Protein AF-A0A7X7BK96-F1 (afdb_monomer_lite)

Sequence (280 aa):
MTLNQVDAINVIEDLIDRSKGIIGKFKECSSQYSLVRNRIKALELAKYLLNDCTNDISEADYRLMEKVLISTKSKCEKVVLKLKPNSHQYFHTSKIIEVMKMVLGKLDEVKSPIMLKKPSLDYAIQIMEYREAFLERKEILHGCSNLDKYTSVETWLNHLEVMENSETTPAGYVSASTYLAIRKSDQKLAGMISFRHSIAHPLLSLYGGHIGYSIHPNERRKGYAKAMLKEMLKICKEKGLDKVLITCNKENIASKKTILANSGIFEKEIDVDGFIYERY

Foldseek 3Di:
DQQDLVNLLVLLVVVLVVLVVCLVVDDCPDPSNVLSVLLNLLSVVLNCLSVVNPPDQDPVSLVSNLVNLVVLLVVLVVVLVVDDPPDPSNVSSVSSNSSSVVSVVSSLVVPQQWDKDADDPVCFVLLVVLLVLCVVVVHDFKQQQPSVVDPGSVVSVVVLVQQQDPVSPDPLHFRKGKIFTAGPVPRHTFKIKIAGLDQPHPCQVPAVKGMIMDTRPVNPPVCSLLSVVLNVVVVNVVSVDPDTKDKDFPVPVVVVVSCVSNVHDWDDWDDDPNTIMTID

Radius of gyration: 22.79 Å; chains: 1; bounding box: 53×43×68 Å

pLDDT: mean 94.53, std 6.09, range [44.12, 98.81]

Secondary structure (DSSP, 8-state):
-PPPHHHHHHHHHHHHHHHHHHHTTS-TTSHHHHHHHHHHHHHHHHHHHHTT--TT--HHHHHHHHHHHHHHHHHHHHHHTTSPTT-HHHHHHHHHHHHHHHHHHHHHHHH-SEEEE---GGGHHHHHHHHHHHHHTT---TTSTTGGG-S-HHHHHHHHHHHHSTTTSPTT---EEEEEEEETTT--EEEEEEEES---SHHIIIII-SEEEEE-GGGTTSSHHHHHHHHHHHHHHHTT-S----EEETT-HHHHHHHHTTT----EEEEETTEEEEE-

Structure (mmCIF, N/CA/C/O backbone):
data_AF-A0A7X7BK96-F1
#
_entry.id   AF-A0A7X7BK96-F1
#
loop_
_atom_site.group_PDB
_atom_site.id
_atom_site.type_symbol
_atom_site.label_atom_id
_atom_site.label_alt_id
_atom_site.label_comp_id
_atom_site.label_asym_id
_atom_site.label_entity_id
_atom_site.label_seq_id
_atom_site.pdbx_PDB_ins_code
_atom_site.Cartn_x
_atom_site.Cartn_y
_atom_site.Cartn_z
_atom_site.occupancy
_atom_site.B_iso_or_equiv
_atom_site.auth_seq_id
_atom_site.auth_comp_id
_atom_site.auth_asym_id
_atom_site.auth_atom_id
_atom_site.pdbx_PDB_model_num
ATOM 1 N N . MET A 1 1 ? -5.032 23.162 8.673 1.00 44.12 1 MET A N 1
ATOM 2 C CA . MET A 1 1 ? -3.935 22.950 9.635 1.00 44.12 1 MET A CA 1
ATOM 3 C C . MET A 1 1 ? -3.916 21.465 9.914 1.00 44.12 1 MET A C 1
ATOM 5 O O . MET A 1 1 ? -4.918 20.963 10.401 1.00 44.12 1 MET A O 1
ATOM 9 N N . THR A 1 2 ? -2.885 20.757 9.473 1.00 58.03 2 THR A N 1
ATOM 10 C CA . THR A 1 2 ? -2.726 19.325 9.746 1.00 58.03 2 THR A CA 1
ATOM 11 C C . THR A 1 2 ? -2.577 19.145 11.251 1.00 58.03 2 THR A C 1
ATOM 13 O O . THR A 1 2 ? -1.749 19.817 11.867 1.00 58.03 2 THR A O 1
ATOM 16 N N . LEU A 1 3 ? -3.406 18.295 11.852 1.00 79.12 3 LEU A N 1
ATOM 17 C CA . LEU A 1 3 ? -3.314 17.987 13.272 1.00 79.12 3 LEU A CA 1
ATOM 18 C C . LEU A 1 3 ? -1.932 17.391 13.591 1.00 79.12 3 LEU A C 1
ATOM 20 O O . LEU A 1 3 ? -1.527 16.417 12.958 1.00 79.12 3 LEU A O 1
ATOM 24 N N . ASN A 1 4 ? -1.198 17.967 14.546 1.00 87.50 4 ASN A N 1
ATOM 25 C CA . ASN A 1 4 ? 0.090 17.415 14.975 1.00 87.50 4 ASN A CA 1
ATOM 26 C C . ASN A 1 4 ? -0.103 16.283 16.010 1.00 87.50 4 ASN A C 1
ATOM 28 O O . ASN A 1 4 ? -1.192 16.080 16.552 1.00 87.50 4 ASN A O 1
ATOM 32 N N . GLN A 1 5 ? 0.969 15.538 16.283 1.00 89.06 5 GLN A N 1
ATOM 33 C CA . GLN A 1 5 ? 0.969 14.390 17.196 1.00 89.06 5 GLN A CA 1
ATOM 34 C C . GLN A 1 5 ? 0.528 14.758 18.623 1.00 89.06 5 GLN A C 1
ATOM 36 O O . GLN A 1 5 ? -0.273 14.038 19.216 1.00 89.06 5 GLN A O 1
ATOM 41 N N . VAL A 1 6 ? 0.997 15.891 19.155 1.00 91.62 6 VAL A N 1
ATOM 42 C CA . VAL A 1 6 ? 0.666 16.364 20.513 1.00 91.62 6 VAL A CA 1
ATOM 43 C C . VAL A 1 6 ? -0.827 16.670 20.626 1.00 91.62 6 VAL A C 1
ATOM 45 O O . VAL A 1 6 ? -1.500 16.215 21.549 1.00 91.62 6 VAL A O 1
ATOM 48 N N . ASP A 1 7 ? -1.379 17.376 19.641 1.00 92.75 7 ASP A N 1
ATOM 49 C CA . ASP A 1 7 ? -2.806 17.662 19.566 1.00 92.75 7 ASP A CA 1
ATOM 50 C C . ASP A 1 7 ? -3.656 16.393 19.462 1.00 92.75 7 ASP A C 1
ATOM 52 O O . ASP A 1 7 ? -4.745 16.328 20.040 1.00 92.75 7 ASP A O 1
ATOM 56 N N . ALA A 1 8 ? -3.181 15.390 18.719 1.00 94.62 8 ALA A N 1
ATOM 57 C CA . ALA A 1 8 ? -3.863 14.109 18.601 1.00 94.62 8 ALA A CA 1
ATOM 58 C C . ALA A 1 8 ? -3.882 13.354 19.937 1.00 94.62 8 ALA A C 1
ATOM 60 O O . ALA A 1 8 ? -4.932 12.837 20.324 1.00 94.62 8 ALA A O 1
ATOM 61 N N . ILE A 1 9 ? -2.760 13.345 20.664 1.00 94.94 9 ILE A N 1
ATOM 62 C CA . ILE A 1 9 ? -2.650 12.743 21.999 1.00 94.94 9 ILE A CA 1
ATOM 63 C C . ILE A 1 9 ? -3.627 13.408 22.972 1.00 94.94 9 ILE A C 1
ATOM 65 O O . ILE A 1 9 ? -4.434 12.703 23.575 1.00 94.94 9 ILE A O 1
ATOM 69 N N . ASN A 1 10 ? -3.653 14.742 23.037 1.00 95.56 10 ASN A N 1
ATOM 70 C CA . ASN A 1 10 ? -4.554 15.485 23.928 1.00 95.56 10 ASN A CA 1
ATOM 71 C C . ASN A 1 10 ? -6.037 15.143 23.686 1.00 95.56 10 ASN A C 1
ATOM 73 O O . ASN A 1 10 ? -6.828 15.020 24.620 1.00 95.56 10 ASN A O 1
ATOM 77 N N . VAL A 1 11 ? -6.437 14.955 22.423 1.00 96.38 11 VAL A N 1
ATOM 78 C CA . VAL A 1 11 ? -7.809 14.540 22.082 1.00 96.38 11 VAL A CA 1
ATOM 79 C C . VAL A 1 11 ? -8.102 13.115 22.552 1.00 96.38 11 VAL A C 1
ATOM 81 O O . VAL A 1 11 ? -9.215 12.836 23.001 1.00 96.38 11 VAL A O 1
ATOM 84 N N . ILE A 1 12 ? -7.138 12.198 22.436 1.00 96.81 12 ILE A N 1
ATOM 85 C CA . ILE A 1 12 ? -7.292 10.831 22.944 1.00 96.81 12 ILE A CA 1
ATOM 86 C C . ILE A 1 12 ? -7.397 10.828 24.469 1.00 96.81 12 ILE A C 1
ATOM 88 O O . ILE A 1 12 ? -8.262 10.130 24.998 1.00 96.81 12 ILE A O 1
ATOM 92 N N . GLU A 1 13 ? -6.585 11.620 25.165 1.00 96.88 13 GLU A N 1
ATOM 93 C CA . GLU A 1 13 ? -6.620 11.743 26.627 1.00 96.88 13 GLU A CA 1
ATOM 94 C C . GLU A 1 13 ? -7.969 12.265 27.123 1.00 96.88 13 GLU A C 1
ATOM 96 O O . GLU A 1 13 ? -8.609 11.610 27.943 1.00 96.88 13 GLU A O 1
ATOM 101 N N . ASP A 1 14 ? -8.500 13.329 26.517 1.00 96.69 14 ASP A N 1
ATOM 102 C CA . ASP A 1 14 ? -9.847 13.817 26.834 1.00 96.69 14 ASP A CA 1
ATOM 103 C C . ASP A 1 14 ? -10.934 12.743 26.596 1.00 96.69 14 ASP A C 1
ATOM 105 O O . ASP A 1 14 ? -11.901 12.613 27.354 1.00 96.69 14 ASP A O 1
ATOM 109 N N . LEU A 1 15 ? -10.800 11.913 25.555 1.00 96.56 15 LEU A N 1
ATOM 110 C CA . LEU A 1 15 ? -11.726 10.797 25.319 1.00 96.56 15 LEU A CA 1
ATOM 111 C C . LEU A 1 15 ? -11.590 9.682 26.366 1.00 96.56 15 LEU A C 1
ATOM 113 O O . LEU A 1 15 ? -12.598 9.048 26.712 1.00 96.56 15 LEU A O 1
ATOM 117 N N . ILE A 1 16 ? -10.373 9.420 26.844 1.00 97.44 16 ILE A N 1
ATOM 118 C CA . ILE A 1 16 ? -10.090 8.465 27.918 1.00 97.44 16 ILE A CA 1
ATOM 119 C C . ILE A 1 16 ? -10.718 8.961 29.218 1.00 97.44 16 ILE A C 1
ATOM 121 O O . ILE A 1 16 ? -11.475 8.210 29.834 1.00 97.44 16 ILE A O 1
ATOM 125 N N . ASP A 1 17 ? -10.481 10.214 29.594 1.00 97.44 17 ASP A N 1
ATOM 126 C CA . ASP A 1 17 ? -10.963 10.796 30.848 1.00 97.44 17 ASP A CA 1
ATOM 127 C C . ASP A 1 17 ? -12.487 10.844 30.894 1.00 97.44 17 ASP A C 1
ATOM 129 O O . ASP A 1 17 ? -13.102 10.386 31.861 1.00 97.44 17 ASP A O 1
ATOM 133 N N . ARG A 1 18 ? -13.129 11.254 29.793 1.00 95.44 18 ARG A N 1
ATOM 134 C CA . ARG A 1 18 ? -14.592 11.173 29.663 1.00 95.44 18 ARG A CA 1
ATOM 135 C C . ARG A 1 18 ? -15.112 9.743 29.800 1.00 95.44 18 ARG A C 1
ATOM 137 O O . ARG A 1 18 ? -16.179 9.534 30.375 1.00 95.44 18 ARG A O 1
ATOM 144 N N . SER A 1 19 ? -14.378 8.753 29.291 1.00 96.19 19 SER A N 1
ATOM 145 C CA . SER A 1 19 ? -14.758 7.340 29.411 1.00 96.19 19 SER A CA 1
ATOM 146 C C . SER A 1 19 ? -14.570 6.818 30.844 1.00 96.19 19 SER A C 1
ATOM 148 O O . SER A 1 19 ? -15.444 6.115 31.354 1.00 96.19 19 SER A O 1
ATOM 150 N N . LYS A 1 20 ? -13.484 7.205 31.528 1.00 96.31 20 LYS A N 1
ATOM 151 C CA . LYS A 1 20 ? -13.228 6.892 32.946 1.00 96.31 20 LYS A CA 1
ATOM 152 C C . LYS A 1 20 ? -14.276 7.539 33.861 1.00 96.31 20 LYS A C 1
ATOM 154 O O . LYS A 1 20 ? -14.781 6.878 34.761 1.00 96.31 20 LYS A O 1
ATOM 159 N N . GLY A 1 21 ? -14.704 8.770 33.576 1.00 95.50 21 GLY A N 1
ATOM 160 C CA . GLY A 1 21 ? -15.736 9.470 34.354 1.00 95.50 21 GLY A CA 1
ATOM 161 C C . GLY A 1 21 ? -17.138 8.846 34.288 1.00 95.50 21 GLY A C 1
ATOM 162 O O . GLY A 1 21 ? -17.974 9.114 35.151 1.00 95.50 21 GLY A O 1
ATOM 163 N N . ILE A 1 22 ? -17.425 8.004 33.286 1.00 94.94 22 ILE A N 1
ATOM 164 C CA . ILE A 1 22 ? -18.731 7.333 33.152 1.00 94.94 22 ILE A CA 1
ATOM 165 C C . ILE A 1 22 ? -18.708 5.850 33.523 1.00 94.94 22 ILE A C 1
ATOM 167 O O . ILE A 1 22 ? -19.775 5.304 33.791 1.00 94.94 22 ILE A O 1
ATOM 171 N N . ILE A 1 23 ? -17.543 5.186 33.542 1.00 93.88 23 ILE A N 1
ATOM 172 C CA . ILE A 1 23 ? -17.480 3.726 33.729 1.00 93.88 23 ILE A CA 1
ATOM 173 C C . ILE A 1 23 ? -18.073 3.287 35.074 1.00 93.88 23 ILE A C 1
ATOM 175 O O . ILE A 1 23 ? -18.805 2.302 35.119 1.00 93.88 23 ILE A O 1
ATOM 179 N N . GLY A 1 24 ? -17.850 4.072 36.135 1.00 91.06 24 GLY A N 1
ATOM 180 C CA . GLY A 1 24 ? -18.375 3.808 37.480 1.00 91.06 24 GLY A CA 1
ATOM 181 C C . GLY A 1 24 ? -19.900 3.901 37.599 1.00 91.06 24 GLY A C 1
ATOM 182 O O . GLY A 1 24 ? -20.458 3.477 38.604 1.00 91.06 24 GLY A O 1
ATOM 183 N N . LYS A 1 25 ? -20.598 4.412 36.574 1.00 94.69 25 LYS A N 1
ATOM 184 C CA . LYS A 1 25 ? -22.071 4.434 36.523 1.00 94.69 25 LYS A CA 1
ATOM 185 C C . LYS A 1 25 ? -22.670 3.084 36.114 1.00 94.69 25 LYS A C 1
ATOM 187 O O . LYS A 1 25 ? -23.886 2.918 36.176 1.00 94.69 25 LYS A O 1
ATOM 192 N N . PHE A 1 26 ? -21.848 2.136 35.663 1.00 95.50 26 PHE A N 1
ATOM 193 C CA . PHE A 1 26 ? -22.288 0.829 35.185 1.00 95.50 26 PHE A CA 1
ATOM 194 C C . PHE A 1 26 ? -21.821 -0.287 36.121 1.00 95.50 26 PHE A C 1
ATOM 196 O O . PHE A 1 26 ? -20.697 -0.273 36.612 1.00 95.50 26 PHE A O 1
ATOM 203 N N . LYS A 1 27 ? -22.668 -1.303 36.320 1.00 94.00 27 LYS A N 1
ATOM 204 C CA . LYS A 1 27 ? -22.309 -2.516 37.071 1.00 94.00 27 LYS A CA 1
ATOM 205 C C . LYS A 1 27 ? -21.214 -3.289 36.327 1.00 94.00 27 LYS A C 1
ATOM 207 O O . LYS A 1 27 ? -21.346 -3.476 35.119 1.00 94.00 27 LYS A O 1
ATOM 212 N N . GLU A 1 28 ? -20.197 -3.797 37.022 1.00 91.12 28 GLU A N 1
ATOM 213 C CA . GLU A 1 28 ? -19.016 -4.429 36.397 1.00 91.12 28 GLU A CA 1
ATOM 214 C C . GLU A 1 28 ? -19.345 -5.579 35.432 1.00 91.12 28 GLU A C 1
ATOM 216 O O . GLU A 1 28 ? -18.758 -5.686 34.358 1.00 91.12 28 GLU A O 1
ATOM 221 N N . CYS A 1 29 ? -20.349 -6.397 35.753 1.00 90.88 29 CYS A N 1
ATOM 222 C CA . CYS A 1 29 ? -20.773 -7.509 34.896 1.00 90.88 29 CYS A CA 1
ATOM 223 C C . CYS A 1 29 ? -21.685 -7.087 33.727 1.00 90.88 29 CYS A C 1
ATOM 225 O O . CYS A 1 29 ? -22.188 -7.941 33.000 1.00 90.88 29 CYS A O 1
ATOM 227 N N . SER A 1 30 ? -21.971 -5.792 33.564 1.00 95.69 30 SER A N 1
ATOM 228 C CA . SER A 1 30 ? -22.850 -5.306 32.499 1.00 95.69 30 SER A CA 1
ATOM 229 C C . SER A 1 30 ? -22.128 -5.203 31.154 1.00 95.69 30 SER A C 1
ATOM 231 O O . SER A 1 30 ? -20.911 -4.993 31.062 1.00 95.69 30 SER A O 1
ATOM 233 N N . SER A 1 31 ? -22.906 -5.289 30.075 1.00 94.81 31 SER A N 1
ATOM 234 C CA . SER A 1 31 ? -22.397 -5.061 28.724 1.00 94.81 31 SER A CA 1
ATOM 235 C C . SER A 1 31 ? -21.905 -3.620 28.548 1.00 94.81 31 SER A C 1
ATOM 237 O O . SER A 1 31 ? -20.886 -3.401 27.894 1.00 94.81 31 SER A O 1
ATOM 239 N N . GLN A 1 32 ? -22.564 -2.641 29.179 1.00 95.00 32 GLN A N 1
ATOM 240 C CA . GLN A 1 32 ? -22.152 -1.236 29.146 1.00 95.00 32 GLN A CA 1
ATOM 241 C C . GLN A 1 32 ? -20.781 -1.027 29.792 1.00 95.00 32 GLN A C 1
ATOM 243 O O . GLN A 1 32 ? -19.926 -0.377 29.190 1.00 95.00 32 GLN A O 1
ATOM 248 N N . TYR A 1 33 ? -20.540 -1.619 30.966 1.00 96.12 33 TYR A N 1
ATOM 249 C CA . TYR A 1 33 ? -19.234 -1.555 31.625 1.00 96.12 33 TYR A CA 1
ATOM 250 C C . TYR A 1 33 ? -18.138 -2.134 30.724 1.00 96.12 33 TYR A C 1
ATOM 252 O O . TYR A 1 33 ? -17.128 -1.480 30.460 1.00 96.12 33 TYR A O 1
ATOM 260 N N . SER A 1 34 ? -18.382 -3.323 30.164 1.00 95.00 34 SER A N 1
ATOM 261 C CA . SER A 1 34 ? -17.444 -3.997 29.259 1.00 95.00 34 SER A CA 1
ATOM 262 C C . SER A 1 34 ? -17.134 -3.168 28.003 1.00 95.00 34 SER A C 1
ATOM 264 O O . SER A 1 34 ? -15.981 -3.086 27.581 1.00 95.00 34 SER A O 1
ATOM 266 N N . LEU A 1 35 ? -18.137 -2.505 27.414 1.00 94.06 35 LEU A N 1
ATOM 267 C CA . LEU A 1 35 ? -17.959 -1.615 26.260 1.00 94.06 35 LEU A CA 1
ATOM 268 C C . LEU A 1 35 ? -17.096 -0.391 26.592 1.00 94.06 35 LEU A C 1
ATOM 270 O O . LEU A 1 35 ? -16.212 -0.042 25.807 1.00 94.06 35 LEU A O 1
ATOM 274 N N . VAL A 1 36 ? -17.331 0.252 27.739 1.00 95.69 36 VAL A N 1
ATOM 275 C CA . VAL A 1 36 ? -16.546 1.420 28.171 1.00 95.69 36 VAL A CA 1
ATOM 276 C C . VAL A 1 36 ? -15.118 1.010 28.531 1.00 95.69 36 VAL A C 1
ATOM 278 O O . VAL A 1 36 ? -14.178 1.658 28.075 1.00 95.69 36 VAL A O 1
ATOM 281 N N . ARG A 1 37 ? -14.929 -0.109 29.243 1.00 96.69 37 ARG A N 1
ATOM 282 C CA . ARG A 1 37 ? -13.603 -0.678 29.543 1.00 96.69 37 ARG A CA 1
ATOM 283 C C . ARG A 1 37 ? -12.798 -0.944 28.270 1.00 96.69 37 ARG A C 1
ATOM 285 O O . ARG A 1 37 ? -11.646 -0.532 28.166 1.00 96.69 37 ARG A O 1
ATOM 292 N N . ASN A 1 38 ? -13.417 -1.593 27.285 1.00 96.62 38 ASN A N 1
ATOM 293 C CA . ASN A 1 38 ? -12.798 -1.879 25.992 1.00 96.62 38 ASN A CA 1
ATOM 294 C C . ASN A 1 38 ? -12.438 -0.604 25.223 1.00 96.62 38 ASN A C 1
ATOM 296 O O . ASN A 1 38 ? -11.380 -0.543 24.599 1.00 96.62 38 ASN A O 1
ATOM 300 N N . ARG A 1 39 ? -13.290 0.426 25.294 1.00 96.75 39 ARG A N 1
ATOM 301 C CA . ARG A 1 39 ? -12.999 1.736 24.706 1.00 96.75 39 ARG A CA 1
ATOM 302 C C . ARG A 1 39 ? -11.788 2.394 25.363 1.00 96.75 39 ARG A C 1
ATOM 304 O O . ARG A 1 39 ? -10.922 2.865 24.638 1.00 96.75 39 ARG A O 1
ATOM 311 N N . ILE A 1 40 ? -11.713 2.400 26.695 1.00 97.38 40 ILE A N 1
ATOM 312 C CA . ILE A 1 40 ? -10.564 2.948 27.433 1.00 97.38 40 ILE A CA 1
ATOM 313 C C . ILE A 1 40 ? -9.285 2.219 27.017 1.00 97.38 40 ILE A C 1
ATOM 315 O O . ILE A 1 40 ? -8.336 2.870 26.595 1.00 97.38 40 ILE A O 1
ATOM 319 N N . LYS A 1 41 ? -9.283 0.877 27.040 1.00 96.81 41 LYS A N 1
ATOM 320 C CA . LYS A 1 41 ? -8.116 0.075 26.637 1.00 96.81 41 LYS A CA 1
ATOM 321 C C . LYS A 1 41 ? -7.653 0.409 25.214 1.00 96.81 41 LYS A C 1
ATOM 323 O O . LYS A 1 41 ? -6.471 0.645 24.995 1.00 96.81 41 LYS A O 1
ATOM 328 N N . ALA A 1 42 ? -8.580 0.460 24.257 1.00 96.38 42 ALA A N 1
ATOM 329 C CA . ALA A 1 42 ? -8.269 0.790 22.868 1.00 96.38 42 ALA A CA 1
ATOM 330 C C . ALA A 1 42 ? -7.697 2.206 22.693 1.00 96.38 42 ALA A C 1
ATOM 332 O O . ALA A 1 42 ? -6.813 2.402 21.866 1.00 96.38 42 ALA A O 1
ATOM 333 N N . LEU A 1 43 ? -8.196 3.188 23.449 1.00 96.75 43 LEU A N 1
ATOM 334 C CA . LEU A 1 43 ? -7.705 4.565 23.385 1.00 96.75 43 LEU A CA 1
ATOM 335 C C . LEU A 1 43 ? -6.323 4.718 24.036 1.00 96.75 43 LEU A C 1
ATOM 337 O O . LEU A 1 43 ? -5.484 5.426 23.492 1.00 96.75 43 LEU A O 1
ATOM 341 N N . GLU A 1 44 ? -6.045 4.021 25.141 1.00 95.56 44 GLU A N 1
ATOM 342 C CA . GLU A 1 44 ? -4.696 4.005 25.732 1.00 95.56 44 GLU A CA 1
ATOM 343 C C . GLU A 1 44 ? -3.688 3.371 24.754 1.00 95.56 44 GLU A C 1
ATOM 345 O O . GLU A 1 44 ? -2.631 3.944 24.505 1.00 95.56 44 GLU A O 1
ATOM 350 N N . LEU A 1 45 ? -4.042 2.254 24.102 1.00 93.94 45 LEU A N 1
ATOM 351 C CA . LEU A 1 45 ? -3.226 1.645 23.037 1.00 93.94 45 LEU A CA 1
ATOM 352 C C . LEU A 1 45 ? -2.999 2.593 21.852 1.00 93.94 45 LEU A C 1
ATOM 354 O O . LEU A 1 45 ? -1.886 2.689 21.338 1.00 93.94 45 LEU A O 1
ATOM 358 N N . ALA A 1 46 ? -4.030 3.335 21.444 1.00 93.81 46 ALA A N 1
ATOM 359 C CA . ALA A 1 46 ? -3.911 4.344 20.397 1.00 93.81 46 ALA A CA 1
ATOM 360 C C . ALA A 1 46 ? -2.921 5.457 20.775 1.00 93.81 46 ALA A C 1
ATOM 362 O O . ALA A 1 46 ? -2.170 5.922 19.919 1.00 93.81 46 ALA A O 1
ATOM 363 N N . LYS A 1 47 ? -2.880 5.851 22.053 1.00 93.12 47 LYS A N 1
ATOM 364 C CA . LYS A 1 47 ? -1.905 6.814 22.577 1.00 93.12 47 LYS A CA 1
ATOM 365 C C . LYS A 1 47 ? -0.474 6.270 22.516 1.00 93.12 47 LYS A C 1
ATOM 367 O O . LYS A 1 47 ? 0.420 6.990 22.084 1.00 93.12 47 LYS A O 1
ATOM 372 N N . TYR A 1 48 ? -0.256 5.006 22.891 1.00 90.25 48 TYR A N 1
ATOM 373 C CA . TYR A 1 48 ? 1.056 4.355 22.741 1.00 90.25 48 TYR A CA 1
ATOM 374 C C . TYR A 1 48 ? 1.516 4.333 21.280 1.00 90.25 48 TYR A C 1
ATOM 376 O O . TYR A 1 48 ? 2.650 4.712 20.989 1.00 90.25 48 TYR A O 1
ATOM 384 N N . LEU A 1 49 ? 0.612 3.979 20.360 1.00 89.81 49 LEU A N 1
ATOM 385 C CA . LEU A 1 49 ? 0.893 3.962 18.926 1.00 89.81 49 LEU A CA 1
ATOM 386 C C . LEU A 1 49 ? 1.228 5.357 18.379 1.00 89.81 49 LEU A C 1
ATOM 388 O O . LEU A 1 49 ? 2.115 5.490 17.541 1.00 89.81 49 LEU A O 1
ATOM 392 N N . LEU A 1 50 ? 0.539 6.403 18.848 1.00 89.88 50 LEU A N 1
ATOM 393 C CA . LEU A 1 50 ? 0.863 7.778 18.468 1.00 89.88 50 LEU A CA 1
ATOM 394 C C . LEU A 1 50 ? 2.254 8.198 18.934 1.00 89.88 50 LEU A C 1
ATOM 396 O O . LEU A 1 50 ? 2.860 8.987 18.229 1.00 89.88 50 LEU A O 1
ATOM 400 N N . ASN A 1 51 ? 2.759 7.676 20.053 1.00 86.69 51 ASN A N 1
ATOM 401 C CA . ASN A 1 51 ? 4.109 7.932 20.575 1.00 86.69 51 ASN A CA 1
ATOM 402 C C . ASN A 1 51 ? 5.194 7.023 19.964 1.00 86.69 51 ASN A C 1
ATOM 404 O O . ASN A 1 51 ? 6.276 6.907 20.533 1.00 86.69 51 ASN A O 1
ATOM 408 N N . ASP A 1 52 ? 4.896 6.332 18.857 1.00 79.88 52 ASP A N 1
ATOM 409 C CA . ASP A 1 52 ? 5.802 5.397 18.168 1.00 79.88 52 ASP A CA 1
ATOM 410 C C . ASP A 1 52 ? 6.368 4.284 19.077 1.00 79.88 52 ASP A C 1
ATOM 412 O O . ASP A 1 52 ? 7.360 3.625 18.770 1.00 79.88 52 ASP A O 1
ATOM 416 N N . CYS A 1 53 ? 5.684 4.014 20.190 1.00 71.56 53 CYS A N 1
ATOM 417 C CA . CYS A 1 53 ? 5.979 2.917 21.097 1.00 71.56 53 CYS A CA 1
ATOM 418 C C . CYS A 1 53 ? 5.214 1.677 20.621 1.00 71.56 53 CYS A C 1
ATOM 420 O O . CYS A 1 53 ? 4.089 1.427 21.052 1.00 71.56 53 CYS A O 1
ATOM 422 N N . THR A 1 54 ? 5.799 0.923 19.686 1.00 65.50 54 THR A N 1
ATOM 423 C CA . THR A 1 54 ? 5.139 -0.233 19.044 1.00 65.50 54 THR A CA 1
ATOM 424 C C . THR A 1 54 ? 5.518 -1.595 19.627 1.00 65.50 54 THR A C 1
ATOM 426 O O . THR A 1 54 ? 5.053 -2.615 19.118 1.00 65.50 54 THR A O 1
ATOM 429 N N . ASN A 1 55 ? 6.362 -1.647 20.659 1.00 58.50 55 ASN A N 1
ATOM 430 C CA . ASN A 1 55 ? 6.780 -2.923 21.238 1.00 58.50 55 ASN A CA 1
ATOM 431 C C . ASN A 1 55 ? 5.602 -3.572 21.995 1.00 58.50 55 ASN A C 1
ATOM 433 O O . ASN A 1 55 ? 4.956 -2.931 22.820 1.00 58.50 55 ASN A O 1
ATOM 437 N N . ASP A 1 56 ? 5.330 -4.842 21.677 1.00 66.75 56 ASP A N 1
ATOM 438 C CA . ASP A 1 56 ? 4.433 -5.762 22.397 1.00 66.75 56 ASP A CA 1
ATOM 439 C C . ASP A 1 56 ? 2.906 -5.524 22.341 1.00 66.75 56 ASP A C 1
ATOM 441 O O . ASP A 1 56 ? 2.173 -5.980 23.221 1.00 66.75 56 ASP A O 1
ATOM 445 N N . ILE A 1 57 ? 2.360 -4.900 21.286 1.00 80.75 57 ILE A N 1
ATOM 446 C CA . ILE A 1 57 ? 0.896 -4.924 21.070 1.00 80.75 57 ILE A CA 1
ATOM 447 C C . ILE A 1 57 ? 0.481 -6.266 20.447 1.00 80.75 57 ILE A C 1
ATOM 449 O O . ILE A 1 57 ? 0.893 -6.611 19.339 1.00 80.75 57 ILE A O 1
ATOM 453 N N . SER A 1 58 ? -0.378 -7.016 21.142 1.00 88.06 58 SER A N 1
ATOM 454 C CA . SER A 1 58 ? -0.889 -8.302 20.655 1.00 88.06 58 SER A CA 1
ATOM 455 C C . SER A 1 58 ? -1.852 -8.149 19.465 1.00 88.06 58 SER A C 1
ATOM 457 O O . SER A 1 58 ? -2.562 -7.151 19.332 1.00 88.06 58 SER A O 1
ATOM 459 N N . GLU A 1 59 ? -1.984 -9.188 18.632 1.00 86.94 59 GLU A N 1
ATOM 460 C CA . GLU A 1 59 ? -2.986 -9.221 17.550 1.00 86.94 59 GLU A CA 1
ATOM 461 C C . GLU A 1 59 ? -4.424 -8.999 18.053 1.00 86.94 59 GLU A C 1
ATOM 463 O O . GLU A 1 59 ? -5.246 -8.366 17.384 1.00 86.94 59 GLU A O 1
ATOM 468 N N . ALA A 1 60 ? -4.744 -9.488 19.255 1.00 91.00 60 ALA A N 1
ATOM 469 C CA . ALA A 1 60 ? -6.044 -9.261 19.879 1.00 91.00 60 ALA A CA 1
ATOM 470 C C . ALA A 1 60 ? -6.261 -7.777 20.217 1.00 91.00 60 ALA A C 1
ATOM 472 O O . ALA A 1 60 ? -7.351 -7.243 19.996 1.00 91.00 60 ALA A O 1
ATOM 473 N N . ASP A 1 61 ? -5.217 -7.103 20.694 1.00 92.31 61 ASP A N 1
ATOM 474 C CA . ASP A 1 61 ? -5.245 -5.679 21.015 1.00 92.31 61 ASP A CA 1
ATOM 475 C C . ASP A 1 61 ? -5.336 -4.809 19.763 1.00 92.31 61 ASP A C 1
ATOM 477 O O . ASP A 1 61 ? -6.124 -3.861 19.735 1.00 92.31 61 ASP A O 1
ATOM 481 N N . TYR A 1 62 ? -4.654 -5.186 18.679 1.00 90.31 62 TYR A N 1
ATOM 482 C CA . TYR A 1 62 ? -4.826 -4.528 17.386 1.00 90.31 62 TYR A CA 1
ATOM 483 C C . TYR A 1 62 ? -6.256 -4.635 16.860 1.00 90.31 62 TYR A C 1
ATOM 485 O O . TYR A 1 62 ? -6.821 -3.638 16.405 1.00 90.31 62 TYR A O 1
ATOM 493 N N . ARG A 1 63 ? -6.873 -5.821 16.941 1.00 91.88 63 ARG A N 1
ATOM 494 C CA . ARG A 1 63 ? -8.274 -6.021 16.530 1.00 91.88 63 ARG A CA 1
ATOM 495 C C . ARG A 1 63 ? -9.241 -5.220 17.395 1.00 91.88 63 ARG A C 1
ATOM 497 O O . ARG A 1 63 ? -10.200 -4.643 16.876 1.00 91.88 63 ARG A O 1
ATOM 504 N N . LEU A 1 64 ? -9.004 -5.180 18.706 1.00 95.06 64 LEU A N 1
ATOM 505 C CA . LEU A 1 64 ? -9.800 -4.384 19.635 1.00 95.06 64 LEU A CA 1
ATOM 506 C C . LEU A 1 64 ? -9.717 -2.894 19.284 1.00 95.06 64 LEU A C 1
ATOM 508 O O . LEU A 1 64 ? -10.753 -2.238 19.148 1.00 95.06 64 LEU A O 1
ATOM 512 N N . MET A 1 65 ? -8.498 -2.383 19.112 1.00 94.94 65 MET A N 1
ATOM 513 C CA . MET A 1 65 ? -8.243 -0.988 18.780 1.00 94.94 65 MET A CA 1
ATOM 514 C C . MET A 1 65 ? -8.901 -0.610 17.451 1.00 94.94 65 MET A C 1
ATOM 516 O O . MET A 1 65 ? -9.711 0.312 17.419 1.00 94.94 65 MET A O 1
ATOM 520 N N . GLU A 1 66 ? -8.664 -1.376 16.385 1.00 94.56 66 GLU A N 1
ATOM 521 C CA . GLU A 1 66 ? -9.280 -1.158 15.071 1.00 94.56 66 GLU A CA 1
ATOM 522 C C . GLU A 1 66 ? -10.809 -1.069 15.158 1.00 94.56 66 GLU A C 1
ATOM 524 O O . GLU A 1 66 ? -11.416 -0.097 14.700 1.00 94.56 66 GLU A O 1
ATOM 529 N N . LYS A 1 67 ? -11.443 -2.043 15.823 1.00 96.00 67 LYS A N 1
ATOM 530 C CA . LYS A 1 67 ? -12.899 -2.089 15.993 1.00 96.00 67 LYS A CA 1
ATOM 531 C C . LYS A 1 67 ? -13.432 -0.852 16.720 1.00 96.00 67 LYS A C 1
ATOM 533 O O . LYS A 1 67 ? -14.450 -0.286 16.309 1.00 96.00 67 LYS A O 1
ATOM 538 N N . VAL A 1 68 ? -12.779 -0.440 17.808 1.00 96.69 68 VAL A N 1
ATOM 539 C CA . VAL A 1 68 ? -13.201 0.723 18.604 1.00 96.69 68 VAL A CA 1
ATOM 540 C C . VAL A 1 68 ? -13.009 2.023 17.827 1.00 96.69 68 VAL A C 1
ATOM 542 O O . VAL A 1 68 ? -13.925 2.851 17.809 1.00 96.69 68 VAL A O 1
ATOM 545 N N . LEU A 1 69 ? -11.864 2.202 17.166 1.00 96.62 69 LEU A N 1
ATOM 546 C CA . LEU A 1 69 ? -11.549 3.410 16.401 1.00 96.62 69 LEU A CA 1
ATOM 547 C C . LEU A 1 69 ? -12.500 3.572 15.209 1.00 96.62 69 LEU A C 1
ATOM 549 O O . LEU A 1 69 ? -13.073 4.647 15.035 1.00 96.62 69 LEU A O 1
ATOM 553 N N . ILE A 1 70 ? -12.762 2.501 14.448 1.00 96.38 70 ILE A N 1
ATOM 554 C CA . ILE A 1 70 ? -13.727 2.513 13.334 1.00 96.38 70 ILE A CA 1
ATOM 555 C C . ILE A 1 70 ? -15.134 2.858 13.832 1.00 96.38 70 ILE A C 1
ATOM 557 O O . ILE A 1 70 ? -15.803 3.720 13.259 1.00 96.38 70 ILE A O 1
ATOM 561 N N . SER A 1 71 ? -15.588 2.220 14.915 1.00 96.56 71 SER A N 1
ATOM 562 C CA . SER A 1 71 ? -16.913 2.486 15.493 1.00 96.56 71 SER A CA 1
ATOM 563 C C . SER A 1 71 ? -17.045 3.933 15.973 1.00 96.56 71 SER A C 1
ATOM 565 O O . SER A 1 71 ? -18.060 4.586 15.721 1.00 96.56 71 SER A O 1
ATOM 567 N N . THR A 1 72 ? -16.006 4.457 16.629 1.00 95.88 72 THR A N 1
ATOM 568 C CA . THR A 1 72 ? -15.966 5.839 17.124 1.00 95.88 72 THR A CA 1
ATOM 569 C C . THR A 1 72 ? -15.988 6.826 15.965 1.00 95.88 72 THR A C 1
ATOM 571 O O . THR A 1 72 ? -16.858 7.696 15.933 1.00 95.88 72 THR A O 1
ATOM 574 N N . LYS A 1 73 ? -15.116 6.633 14.970 1.00 97.06 73 LYS A N 1
ATOM 575 C CA . LYS A 1 73 ? -15.080 7.423 13.737 1.00 97.06 73 LYS A CA 1
ATOM 576 C C . LYS A 1 73 ? -16.448 7.455 13.056 1.00 97.06 73 LYS A C 1
ATOM 578 O O . LYS A 1 73 ? -16.981 8.536 12.839 1.00 97.06 73 LYS A O 1
ATOM 583 N N . SER A 1 74 ? -17.053 6.293 12.801 1.00 97.44 74 SER A N 1
ATOM 584 C CA . SER A 1 74 ? -18.345 6.197 12.107 1.00 97.44 74 SER A CA 1
ATOM 585 C C . SER A 1 74 ? -19.474 6.909 12.863 1.00 97.44 74 SER A C 1
ATOM 587 O O . SER A 1 74 ? -20.312 7.581 12.260 1.00 97.44 74 SER A O 1
ATOM 589 N N . LYS A 1 75 ? -19.501 6.809 14.199 1.00 96.06 75 LYS A N 1
ATOM 590 C CA . LYS A 1 75 ? -20.471 7.545 15.025 1.00 96.06 75 LYS A CA 1
ATOM 591 C C . LYS A 1 75 ? -20.242 9.053 14.951 1.00 96.06 75 LYS A C 1
ATOM 593 O O . LYS A 1 75 ? -21.208 9.790 14.780 1.00 96.06 75 LYS A O 1
ATOM 598 N N . CYS A 1 76 ? -18.994 9.505 15.045 1.00 96.62 76 CYS A N 1
ATOM 599 C CA . CYS A 1 76 ? -18.647 10.919 14.930 1.00 96.62 76 CYS A CA 1
ATOM 600 C C . CYS A 1 76 ? -18.991 11.482 13.544 1.00 96.62 76 CYS A C 1
ATOM 602 O O . CYS A 1 76 ? -19.575 12.557 13.472 1.00 96.62 76 CYS A O 1
ATOM 604 N N . GLU A 1 77 ? -18.728 10.740 12.463 1.00 97.06 77 GLU A N 1
ATOM 605 C CA . GLU A 1 77 ? -19.105 11.120 11.093 1.00 97.06 77 GLU A CA 1
ATOM 606 C C . GLU A 1 77 ? -20.625 11.311 10.968 1.00 97.06 77 GLU A C 1
ATOM 608 O O . GLU A 1 77 ? -21.080 12.335 10.464 1.00 97.06 77 GLU A O 1
ATOM 613 N N . LYS A 1 78 ? -21.431 10.394 11.523 1.00 97.12 78 LYS A N 1
ATOM 614 C CA . LYS A 1 78 ? -22.902 10.529 11.549 1.00 97.12 78 LYS A CA 1
ATOM 615 C C . LYS A 1 78 ? -23.390 11.727 12.365 1.00 97.12 78 LYS A C 1
ATOM 617 O O . LYS A 1 78 ? -24.425 12.300 12.030 1.00 97.12 78 LYS A O 1
ATOM 622 N N . VAL A 1 79 ? -22.699 12.072 13.453 1.00 96.62 79 VAL A N 1
ATOM 623 C CA . VAL A 1 79 ? -23.040 13.236 14.286 1.00 96.62 79 VAL A CA 1
ATOM 624 C C . VAL A 1 79 ? -22.680 14.530 13.561 1.00 96.62 79 VAL A C 1
ATOM 626 O O . VAL A 1 79 ? -23.524 15.417 13.499 1.00 96.62 79 VAL A O 1
ATOM 629 N N . VAL A 1 80 ? -21.487 14.623 12.963 1.00 96.12 80 VAL A N 1
ATOM 630 C CA . VAL A 1 80 ? -21.017 15.813 12.228 1.00 96.12 80 VAL A CA 1
ATOM 631 C C . VAL A 1 80 ? -22.000 16.251 11.149 1.00 96.12 80 VAL A C 1
ATOM 633 O O . VAL A 1 80 ? -22.274 17.442 11.049 1.00 96.12 80 VAL A O 1
ATOM 636 N N . LEU A 1 81 ? -22.600 15.306 10.417 1.00 94.94 81 LEU A N 1
ATOM 637 C CA . LEU A 1 81 ? -23.599 15.597 9.378 1.00 94.94 81 LEU A CA 1
ATOM 638 C C . LEU A 1 81 ? -24.855 16.319 9.896 1.00 94.94 81 LEU A C 1
ATOM 640 O O . LEU A 1 81 ? -25.577 16.923 9.110 1.00 94.94 81 LEU A O 1
ATOM 644 N N . LYS A 1 82 ? -25.138 16.241 11.201 1.00 96.25 82 LYS A N 1
ATOM 645 C CA . LYS A 1 82 ? -26.308 16.864 11.842 1.00 96.25 82 LYS A CA 1
ATOM 646 C C . LYS A 1 82 ? -25.971 18.169 12.564 1.00 96.25 82 LYS A C 1
ATOM 648 O O . LYS A 1 82 ? -26.874 18.829 13.070 1.00 96.25 82 LYS A O 1
ATOM 653 N N . LEU A 1 83 ? -24.689 18.514 12.683 1.00 95.62 83 LEU A N 1
ATOM 654 C CA . LEU A 1 83 ? -24.246 19.700 13.409 1.00 95.62 83 LEU A CA 1
ATOM 655 C C . LEU A 1 83 ? -24.241 20.925 12.498 1.00 95.62 83 LEU A C 1
ATOM 657 O O . LEU A 1 83 ? -23.942 20.834 11.310 1.00 95.62 83 LEU A O 1
ATOM 661 N N . LYS A 1 84 ? -24.500 22.099 13.083 1.00 95.06 84 LYS A N 1
ATOM 662 C CA . LYS A 1 84 ? -24.323 23.374 12.382 1.00 95.06 84 LYS A CA 1
ATOM 663 C C . LYS A 1 84 ? -22.844 23.522 11.980 1.00 95.06 84 LYS A C 1
ATOM 665 O O . LYS A 1 84 ? -21.993 23.464 12.883 1.00 95.06 84 LYS A O 1
ATOM 670 N N . PRO A 1 85 ? -22.529 23.739 10.687 1.00 93.81 85 PRO A N 1
ATOM 671 C CA . PRO A 1 85 ? -21.164 23.994 10.242 1.00 93.81 85 PRO A CA 1
ATOM 672 C C . PRO A 1 85 ? -20.517 25.120 11.051 1.00 93.81 85 PRO A C 1
ATOM 674 O O . PRO A 1 85 ? -21.180 26.095 11.408 1.00 93.81 85 PRO A O 1
ATOM 677 N N . ASN A 1 86 ? -19.230 24.966 11.362 1.00 92.00 86 ASN A N 1
ATOM 678 C CA . ASN A 1 86 ? -18.427 25.917 12.142 1.00 92.00 86 ASN A CA 1
ATOM 679 C C . ASN A 1 86 ? -18.886 26.158 13.595 1.00 92.00 86 ASN A C 1
ATOM 681 O O . ASN A 1 86 ? -18.400 27.075 14.252 1.00 92.00 86 ASN A O 1
ATOM 685 N N . SER A 1 87 ? -19.802 25.352 14.140 1.00 95.75 87 SER A N 1
ATOM 686 C CA . SER A 1 87 ? -20.075 25.372 15.582 1.00 95.75 87 SER A CA 1
ATOM 687 C C . SER A 1 87 ? -18.912 24.768 16.380 1.00 95.75 87 SER A C 1
ATOM 689 O O . SER A 1 87 ? -18.168 23.924 15.879 1.00 95.75 87 SER A O 1
ATOM 691 N N . HIS A 1 88 ? -18.791 25.132 17.660 1.00 94.56 88 HIS A N 1
ATOM 692 C CA . HIS A 1 88 ? -17.795 24.534 18.559 1.00 94.56 88 HIS A CA 1
ATOM 693 C C . HIS A 1 88 ? -17.867 22.995 18.555 1.00 94.56 88 HIS A C 1
ATOM 695 O O . HIS A 1 88 ? -16.856 22.306 18.424 1.00 94.56 88 HIS A O 1
ATOM 701 N N . GLN A 1 89 ? -19.083 22.441 18.605 1.00 93.50 89 GLN A N 1
ATOM 702 C CA . GLN A 1 89 ? -19.293 20.994 18.574 1.00 93.50 89 GLN A CA 1
ATOM 703 C C . GLN A 1 89 ? -18.916 20.371 17.222 1.00 93.50 89 GLN A C 1
ATOM 705 O O . GLN A 1 89 ? -18.415 19.243 17.193 1.00 93.50 89 GLN A O 1
ATOM 710 N N . TYR A 1 90 ? -19.125 21.090 16.112 1.00 95.19 90 TYR A N 1
ATOM 711 C CA . TYR A 1 90 ? -18.695 20.655 14.783 1.00 95.19 90 TYR A CA 1
ATOM 712 C C . TYR A 1 90 ? -17.171 20.525 14.714 1.00 95.19 90 TYR A C 1
ATOM 714 O O . TYR A 1 90 ? -16.671 19.475 14.307 1.00 95.19 90 TYR A O 1
ATOM 722 N N . PHE A 1 91 ? -16.433 21.539 15.176 1.00 93.44 91 PHE A N 1
ATOM 723 C CA . PHE A 1 91 ? -14.969 21.499 15.198 1.00 93.44 91 PHE A CA 1
ATOM 724 C C . PHE A 1 91 ? -14.439 20.391 16.106 1.00 93.44 91 PHE A C 1
ATOM 726 O O . PHE A 1 91 ? -13.613 19.593 15.668 1.00 93.44 91 PHE A O 1
ATOM 733 N N . HIS A 1 92 ? -14.969 20.275 17.328 1.00 93.19 92 HIS A N 1
ATOM 734 C CA . HIS A 1 92 ? -14.570 19.218 18.262 1.00 93.19 92 HIS A CA 1
ATOM 735 C C . HIS A 1 92 ? -14.780 17.819 17.674 1.00 93.19 92 HIS A C 1
ATOM 737 O O . HIS A 1 92 ? -13.880 16.981 17.681 1.00 93.19 92 HIS A O 1
ATOM 743 N N . THR A 1 93 ? -15.961 17.566 17.104 1.00 94.56 93 THR A N 1
ATOM 744 C CA . THR A 1 93 ? -16.279 16.251 16.532 1.00 94.56 93 THR A CA 1
ATOM 745 C C . THR A 1 93 ? -15.440 15.964 15.284 1.00 94.56 93 THR A C 1
ATOM 747 O O . THR A 1 93 ? -15.002 14.830 15.093 1.00 94.56 93 THR A O 1
ATOM 750 N N . SER A 1 94 ? -15.151 16.984 14.472 1.00 94.88 94 SER A N 1
ATOM 751 C CA . SER A 1 94 ? -14.260 16.865 13.311 1.00 94.88 94 SER A CA 1
ATOM 752 C C . SER A 1 94 ? -12.826 16.526 13.725 1.00 94.88 94 SER A C 1
ATOM 754 O O . SER A 1 94 ? -12.232 15.622 13.139 1.00 94.88 94 SER A O 1
ATOM 756 N N . LYS A 1 95 ? -12.309 17.159 14.790 1.00 95.00 95 LYS A N 1
ATOM 757 C CA . LYS A 1 95 ? -10.983 16.860 15.357 1.00 95.00 95 LYS A CA 1
ATOM 758 C C . LYS A 1 95 ? -10.895 15.399 15.807 1.00 95.00 95 LYS A C 1
ATOM 760 O O . LYS A 1 95 ? -9.927 14.715 15.494 1.00 95.00 95 LYS A O 1
ATOM 765 N N . ILE A 1 96 ? -11.942 14.873 16.451 1.00 96.19 96 ILE A N 1
ATOM 766 C CA . ILE A 1 96 ? -12.008 13.449 16.822 1.00 96.19 96 ILE A CA 1
ATOM 767 C C . ILE A 1 96 ? -11.929 12.552 15.578 1.00 96.19 96 ILE A C 1
ATOM 769 O O . ILE A 1 96 ? -11.173 11.585 15.578 1.00 96.19 96 ILE A O 1
ATOM 773 N N . ILE A 1 97 ? -12.678 12.852 14.511 1.00 96.06 97 ILE A N 1
ATOM 774 C CA . ILE A 1 97 ? -12.638 12.061 13.266 1.00 96.06 97 ILE A CA 1
ATOM 775 C C . ILE A 1 97 ? -11.224 12.043 12.676 1.00 96.06 97 ILE A C 1
ATOM 777 O O . ILE A 1 97 ? -10.760 10.986 12.245 1.00 96.06 97 ILE A O 1
ATOM 781 N N . GLU A 1 98 ? -10.546 13.190 12.654 1.00 95.19 98 GLU A N 1
ATOM 782 C CA . GLU A 1 98 ? -9.175 13.315 12.155 1.00 95.19 98 GLU A CA 1
ATOM 783 C C . GLU A 1 98 ? -8.193 12.471 12.976 1.00 95.19 98 GLU A C 1
ATOM 785 O O . GLU A 1 98 ? -7.448 11.681 12.398 1.00 95.19 98 GLU A O 1
ATOM 790 N N . VAL A 1 99 ? -8.276 12.522 14.310 1.00 96.00 99 VAL A N 1
ATOM 791 C CA . VAL A 1 99 ? -7.472 11.671 15.205 1.00 96.00 99 VAL A CA 1
ATOM 792 C C . VAL A 1 99 ? -7.721 10.191 14.946 1.00 96.00 99 VAL A C 1
ATOM 794 O O . VAL A 1 99 ? -6.773 9.428 14.786 1.00 96.00 99 VAL A O 1
ATOM 797 N N . MET A 1 100 ? -8.984 9.765 14.841 1.00 96.62 100 MET A N 1
ATOM 798 C CA . MET A 1 100 ? -9.293 8.359 14.558 1.00 96.62 100 MET A CA 1
ATOM 799 C C . MET A 1 100 ? -8.696 7.919 13.214 1.00 96.62 100 MET A C 1
ATOM 801 O O . MET A 1 100 ? -8.179 6.810 13.112 1.00 96.62 100 MET A O 1
ATOM 805 N N . LYS A 1 101 ? -8.740 8.777 12.183 1.00 93.75 101 LYS A N 1
ATOM 806 C CA . LYS A 1 101 ? -8.115 8.505 10.877 1.00 93.75 101 LYS A CA 1
ATOM 807 C C . LYS A 1 101 ? -6.593 8.400 10.990 1.00 93.75 101 LYS A C 1
ATOM 809 O O . LYS A 1 101 ? -6.029 7.477 10.414 1.00 93.75 101 LYS A O 1
ATOM 814 N N . MET A 1 102 ? -5.955 9.297 11.739 1.00 92.44 102 MET A N 1
ATOM 815 C CA . MET A 1 102 ? -4.508 9.292 11.963 1.00 92.44 102 MET A CA 1
ATOM 816 C C . MET A 1 102 ? -4.048 7.998 12.647 1.00 92.44 102 MET A C 1
ATOM 818 O O . MET A 1 102 ? -3.146 7.327 12.150 1.00 92.44 102 MET A O 1
ATOM 822 N N . VAL A 1 103 ? -4.709 7.595 13.737 1.00 93.44 103 VAL A N 1
ATOM 823 C CA . VAL A 1 103 ? -4.363 6.359 14.460 1.00 93.44 103 VAL A CA 1
ATOM 824 C C . VAL A 1 103 ? -4.615 5.122 13.597 1.00 93.44 103 VAL A C 1
ATOM 826 O O . VAL A 1 103 ? -3.792 4.211 13.583 1.00 93.44 103 VAL A O 1
ATOM 829 N N . LEU A 1 104 ? -5.723 5.078 12.848 1.00 92.62 104 LEU A N 1
ATOM 830 C CA . LEU A 1 104 ? -5.989 3.983 11.906 1.00 92.62 104 LEU A CA 1
ATOM 831 C C . LEU A 1 104 ? -4.917 3.900 10.806 1.00 92.62 104 LEU A C 1
ATOM 833 O O . LEU A 1 104 ? -4.538 2.798 10.422 1.00 92.62 104 LEU A O 1
ATOM 837 N N . GLY A 1 105 ? -4.398 5.041 10.343 1.00 89.19 105 GLY A N 1
ATOM 838 C CA . GLY A 1 105 ? -3.272 5.103 9.410 1.00 89.19 105 GLY A CA 1
ATOM 839 C C . GLY A 1 105 ? -1.994 4.495 9.992 1.00 89.19 105 GLY A C 1
ATOM 840 O O . GLY A 1 105 ? -1.418 3.596 9.381 1.00 89.19 105 GLY A O 1
ATOM 841 N N . LYS A 1 106 ? -1.608 4.892 11.214 1.00 88.38 106 LYS A N 1
ATOM 842 C CA . LYS A 1 106 ? -0.473 4.275 11.925 1.00 88.38 106 LYS A CA 1
ATOM 843 C C . LYS A 1 106 ? -0.683 2.778 12.158 1.00 88.38 106 LYS A C 1
ATOM 845 O O . LYS A 1 106 ? 0.241 1.986 12.016 1.00 88.38 106 LYS A O 1
ATOM 850 N N . LEU A 1 107 ? -1.907 2.362 12.480 1.00 88.69 107 LEU A N 1
ATOM 851 C CA . LEU A 1 107 ? -2.230 0.951 12.680 1.00 88.69 107 LEU A CA 1
ATOM 852 C C . LEU A 1 107 ? -2.023 0.142 11.393 1.00 88.69 107 LEU A C 1
ATOM 854 O O . LEU A 1 107 ? -1.462 -0.954 11.429 1.00 88.69 107 LEU A O 1
ATOM 858 N N . ASP A 1 108 ? -2.449 0.695 10.260 1.00 85.81 108 ASP A N 1
ATOM 859 C CA . ASP A 1 108 ? -2.207 0.117 8.942 1.00 85.81 108 ASP A CA 1
ATOM 860 C C . ASP A 1 108 ? -0.708 0.010 8.623 1.00 85.81 108 ASP A C 1
ATOM 862 O O . ASP A 1 108 ? -0.271 -1.010 8.090 1.00 85.81 108 ASP A O 1
ATOM 866 N N . GLU A 1 109 ? 0.086 1.030 8.964 1.00 84.00 109 GLU A N 1
ATOM 867 C CA . GLU A 1 109 ? 1.544 1.018 8.782 1.00 84.00 109 GLU A CA 1
ATOM 868 C C . GLU A 1 109 ? 2.211 -0.077 9.602 1.00 84.00 109 GLU A C 1
ATOM 870 O O . GLU A 1 109 ? 3.039 -0.815 9.064 1.00 84.00 109 GLU A O 1
ATOM 875 N N . VAL A 1 110 ? 1.843 -0.231 10.877 1.00 84.38 110 VAL A N 1
ATOM 876 C CA . VAL A 1 110 ? 2.425 -1.268 11.738 1.00 84.38 110 VAL A CA 1
ATOM 877 C C . VAL A 1 110 ? 2.077 -2.663 11.222 1.00 84.38 110 VAL A C 1
ATOM 879 O O . VAL A 1 110 ? 2.975 -3.493 11.081 1.00 84.38 110 VAL A O 1
ATOM 882 N N . LYS A 1 111 ? 0.814 -2.893 10.839 1.00 85.44 111 LYS A N 1
ATOM 883 C CA . LYS A 1 111 ? 0.350 -4.173 10.277 1.00 85.44 111 LYS A CA 1
ATOM 884 C C . LYS A 1 111 ? 0.932 -4.493 8.902 1.00 85.44 111 LYS A C 1
ATOM 886 O O . LYS A 1 111 ? 0.906 -5.655 8.493 1.00 85.44 111 LYS A O 1
ATOM 891 N N . SER A 1 112 ? 1.409 -3.494 8.159 1.00 89.88 112 SER A N 1
ATOM 892 C CA . SER A 1 112 ? 2.002 -3.740 6.848 1.00 89.88 112 SER A CA 1
ATOM 893 C C . SER A 1 112 ? 3.209 -4.678 6.994 1.00 89.88 112 SER A C 1
ATOM 895 O O . SER A 1 112 ? 4.128 -4.369 7.760 1.00 89.88 112 SER A O 1
ATOM 897 N N . PRO A 1 113 ? 3.247 -5.814 6.268 1.00 94.12 113 PRO A N 1
ATOM 898 C CA . PRO A 1 113 ? 4.341 -6.779 6.369 1.00 94.12 113 PRO A CA 1
ATOM 899 C C . PRO A 1 113 ? 5.618 -6.295 5.668 1.00 94.12 113 PRO A C 1
ATOM 901 O O . PRO A 1 113 ? 6.664 -6.942 5.760 1.00 94.12 113 PRO A O 1
ATOM 904 N N . ILE A 1 114 ? 5.527 -5.179 4.942 1.00 96.56 114 ILE A N 1
ATOM 905 C CA . ILE A 1 114 ? 6.616 -4.563 4.193 1.00 96.56 114 ILE A CA 1
ATOM 906 C C . ILE A 1 114 ? 6.784 -3.103 4.604 1.00 96.56 114 ILE A C 1
ATOM 908 O O . ILE A 1 114 ? 5.884 -2.479 5.163 1.00 96.56 114 ILE A O 1
ATOM 912 N N . MET A 1 115 ? 7.947 -2.560 4.288 1.00 95.94 115 MET A N 1
ATOM 913 C CA . MET A 1 115 ? 8.264 -1.140 4.339 1.00 95.94 115 MET A CA 1
ATOM 914 C C . MET A 1 115 ? 8.869 -0.730 2.997 1.00 95.94 115 MET A C 1
ATOM 916 O O . MET A 1 115 ? 9.645 -1.490 2.413 1.00 95.94 115 MET A O 1
ATOM 920 N N . LEU A 1 116 ? 8.509 0.455 2.503 1.00 97.81 116 LEU A N 1
ATOM 921 C CA . LEU A 1 116 ? 9.133 1.016 1.308 1.00 97.81 116 LEU A CA 1
ATOM 922 C C . LEU A 1 116 ? 10.428 1.730 1.691 1.00 97.81 116 LEU A C 1
ATOM 924 O O . LEU A 1 116 ? 10.436 2.569 2.589 1.00 97.81 116 LEU A O 1
ATOM 928 N N . LYS A 1 117 ? 11.523 1.400 1.008 1.00 98.19 117 LYS A N 1
ATOM 929 C CA . LYS A 1 117 ? 12.835 2.033 1.185 1.00 98.19 117 LYS A CA 1
ATOM 930 C C . LYS A 1 117 ? 13.375 2.526 -0.146 1.00 98.19 117 LYS A C 1
ATOM 932 O O . LYS A 1 117 ? 13.115 1.926 -1.188 1.00 98.19 117 LYS A O 1
ATOM 937 N N . LYS A 1 118 ? 14.150 3.608 -0.108 1.00 97.94 118 LYS A N 1
ATOM 938 C CA . LYS A 1 118 ? 14.961 4.005 -1.257 1.00 97.94 118 LYS A CA 1
ATOM 939 C C . LYS A 1 118 ? 16.023 2.936 -1.530 1.00 97.94 118 LYS A C 1
ATOM 941 O O . LYS A 1 118 ? 16.586 2.415 -0.566 1.00 97.94 118 LYS A O 1
ATOM 946 N N . PRO A 1 119 ? 16.277 2.582 -2.801 1.00 98.25 119 PRO A N 1
ATOM 947 C CA . PRO A 1 119 ? 17.410 1.739 -3.141 1.00 98.25 119 PRO A CA 1
ATOM 948 C C . PRO A 1 119 ? 18.725 2.362 -2.655 1.00 98.25 119 PRO A C 1
ATOM 950 O O . PRO A 1 119 ? 18.928 3.566 -2.791 1.00 98.25 119 PRO A O 1
ATOM 953 N N . SER A 1 120 ? 19.601 1.542 -2.079 1.00 98.25 120 SER A N 1
ATOM 954 C CA . SER A 1 120 ? 20.941 1.924 -1.622 1.00 98.25 120 SER A CA 1
ATOM 955 C C . SER A 1 120 ? 21.892 0.736 -1.769 1.00 98.25 120 SER A C 1
ATOM 957 O O . SER A 1 120 ? 21.454 -0.395 -2.011 1.00 98.25 120 SER A O 1
ATOM 959 N N . LEU A 1 121 ? 23.193 0.980 -1.592 1.00 98.31 121 LEU A N 1
ATOM 960 C CA . LEU A 1 121 ? 24.210 -0.076 -1.628 1.00 98.31 121 LEU A CA 1
ATOM 961 C C . LEU A 1 121 ? 24.038 -1.119 -0.514 1.00 98.31 121 LEU A C 1
ATOM 963 O O . LEU A 1 121 ? 24.436 -2.265 -0.705 1.00 98.31 121 LEU A O 1
ATOM 967 N N . ASP A 1 122 ? 23.343 -0.789 0.579 1.00 98.06 122 ASP A N 1
ATOM 968 C CA . ASP A 1 122 ? 23.013 -1.749 1.646 1.00 98.06 122 ASP A CA 1
ATOM 969 C C . ASP A 1 122 ? 22.169 -2.931 1.137 1.00 98.06 122 ASP A C 1
ATOM 971 O O . ASP A 1 122 ? 22.178 -4.013 1.723 1.00 98.06 122 ASP A O 1
ATOM 975 N N . TYR A 1 123 ? 21.437 -2.737 0.034 1.00 98.31 123 TYR A N 1
ATOM 976 C CA . TYR A 1 123 ? 20.606 -3.765 -0.597 1.00 98.31 123 TYR A CA 1
ATOM 977 C C . TYR A 1 123 ? 21.234 -4.340 -1.869 1.00 98.31 123 TYR A C 1
ATOM 979 O O . TYR A 1 123 ? 20.550 -5.074 -2.579 1.00 98.31 123 TYR A O 1
ATOM 987 N N . ALA A 1 124 ? 22.500 -4.035 -2.180 1.00 98.50 124 ALA A N 1
ATOM 988 C CA . ALA A 1 124 ? 23.091 -4.350 -3.482 1.00 98.50 124 ALA A CA 1
ATOM 989 C C . ALA A 1 124 ? 22.992 -5.839 -3.848 1.00 98.50 124 ALA A C 1
ATOM 991 O O . ALA A 1 124 ? 22.549 -6.175 -4.947 1.00 98.50 124 ALA A O 1
ATOM 992 N N . ILE A 1 125 ? 23.315 -6.729 -2.903 1.00 98.50 125 ILE A N 1
ATOM 993 C CA . ILE A 1 125 ? 23.203 -8.183 -3.100 1.00 98.50 125 ILE A CA 1
ATOM 994 C C . ILE A 1 125 ? 21.754 -8.564 -3.426 1.00 98.50 125 ILE A C 1
ATOM 996 O O . ILE A 1 125 ? 21.494 -9.183 -4.452 1.00 98.50 125 ILE A O 1
ATOM 1000 N N . GLN A 1 126 ? 20.798 -8.116 -2.610 1.00 98.56 126 GLN A N 1
ATOM 1001 C CA . GLN A 1 126 ? 19.382 -8.448 -2.787 1.00 98.56 126 GLN A CA 1
ATOM 1002 C C . GLN A 1 126 ? 18.802 -7.883 -4.093 1.00 98.56 126 GLN A C 1
ATOM 1004 O O . GLN A 1 126 ? 17.956 -8.518 -4.714 1.00 98.56 126 GLN A O 1
ATOM 1009 N N . ILE A 1 127 ? 19.243 -6.695 -4.522 1.00 98.75 127 ILE A N 1
ATOM 1010 C CA . ILE A 1 127 ? 18.844 -6.077 -5.796 1.00 98.75 127 ILE A CA 1
ATOM 1011 C C . ILE A 1 127 ? 19.308 -6.939 -6.975 1.00 98.75 127 ILE A C 1
ATOM 1013 O O . ILE A 1 127 ? 18.522 -7.180 -7.893 1.00 98.75 127 ILE A O 1
ATOM 1017 N N . MET A 1 128 ? 20.552 -7.424 -6.949 1.00 98.44 128 MET A N 1
ATOM 1018 C CA . MET A 1 128 ? 21.076 -8.280 -8.017 1.00 98.44 128 MET A CA 1
ATOM 1019 C C . MET A 1 128 ? 20.439 -9.669 -7.998 1.00 98.44 128 MET A C 1
ATOM 1021 O O . MET A 1 128 ? 20.030 -10.149 -9.047 1.00 98.44 128 MET A O 1
ATOM 1025 N N . GLU A 1 129 ? 20.242 -10.278 -6.827 1.00 98.31 129 GLU A N 1
ATOM 1026 C CA . GLU A 1 129 ? 19.486 -11.534 -6.704 1.00 98.31 129 GLU A CA 1
ATOM 1027 C C . GLU A 1 129 ? 18.058 -11.387 -7.247 1.00 98.31 129 GLU A C 1
ATOM 1029 O O . GLU A 1 129 ? 17.565 -12.249 -7.977 1.00 98.31 129 GLU A O 1
ATOM 1034 N N . TYR A 1 130 ? 17.404 -10.261 -6.945 1.00 98.44 130 TYR A N 1
ATOM 1035 C CA . TYR A 1 130 ? 16.091 -9.938 -7.488 1.00 98.44 130 TYR A CA 1
ATOM 1036 C C . TYR A 1 130 ? 16.125 -9.848 -9.010 1.00 98.44 130 TYR A C 1
ATOM 1038 O O . TYR A 1 130 ? 15.258 -10.418 -9.663 1.00 98.44 130 TYR A O 1
ATOM 1046 N N . ARG A 1 131 ? 17.120 -9.163 -9.582 1.00 98.19 131 ARG A N 1
ATOM 1047 C CA . ARG A 1 131 ? 17.319 -9.081 -11.032 1.00 98.19 131 ARG A CA 1
ATOM 1048 C C . ARG A 1 131 ? 17.478 -10.470 -11.653 1.00 98.19 131 ARG A C 1
ATOM 1050 O O . ARG A 1 131 ? 16.717 -10.805 -12.563 1.00 98.19 131 ARG A O 1
ATOM 1057 N N . GLU A 1 132 ? 18.413 -11.275 -11.153 1.00 98.19 132 GLU A N 1
ATOM 1058 C CA . GLU A 1 132 ? 18.702 -12.608 -11.699 1.00 98.19 132 GLU A CA 1
ATOM 1059 C C . GLU A 1 132 ? 17.470 -13.514 -11.671 1.00 98.19 132 GLU A C 1
ATOM 1061 O O . GLU A 1 132 ? 17.151 -14.151 -12.673 1.00 98.19 132 GLU A O 1
ATOM 1066 N N . ALA A 1 133 ? 16.690 -13.486 -10.586 1.00 98.00 133 ALA A N 1
ATOM 1067 C CA . ALA A 1 133 ? 15.491 -14.312 -10.465 1.00 98.00 133 ALA A CA 1
ATOM 1068 C C . ALA A 1 133 ? 14.453 -14.067 -11.580 1.00 98.00 133 ALA A C 1
ATOM 1070 O O . ALA A 1 133 ? 13.708 -14.984 -11.939 1.00 98.00 133 ALA A O 1
ATOM 1071 N N . PHE A 1 134 ? 14.366 -12.846 -12.122 1.00 97.94 134 PHE A N 1
ATOM 1072 C CA . PHE A 1 134 ? 13.509 -12.545 -13.277 1.00 97.94 134 PHE A CA 1
ATOM 1073 C C . PHE A 1 134 ? 14.161 -12.960 -14.597 1.00 97.94 134 PHE A C 1
ATOM 1075 O O . PHE A 1 134 ? 13.477 -13.540 -15.445 1.00 97.94 134 PHE A O 1
ATOM 1082 N N . LEU A 1 135 ? 15.463 -12.704 -14.766 1.00 96.94 135 LEU A N 1
ATOM 1083 C CA . LEU A 1 135 ? 16.195 -13.044 -15.989 1.00 96.94 135 LEU A CA 1
ATOM 1084 C C . LEU A 1 135 ? 16.227 -14.554 -16.240 1.00 96.94 135 LEU A C 1
ATOM 1086 O O . LEU A 1 135 ? 15.917 -14.992 -17.348 1.00 96.94 135 LEU A O 1
ATOM 1090 N N . GLU A 1 136 ? 16.496 -15.357 -15.209 1.00 97.38 136 GLU A N 1
ATOM 1091 C CA . GLU A 1 136 ? 16.471 -16.826 -15.279 1.00 97.38 136 GLU A CA 1
ATOM 1092 C C . GLU A 1 136 ? 15.113 -17.362 -15.754 1.00 97.38 136 GLU A C 1
ATOM 1094 O O . GLU A 1 136 ? 15.030 -18.345 -16.493 1.00 97.38 136 GLU A O 1
ATOM 1099 N N . ARG A 1 137 ? 14.029 -16.687 -15.358 1.00 96.75 137 ARG A N 1
ATOM 1100 C CA . ARG A 1 137 ? 12.651 -17.046 -15.716 1.00 96.75 137 ARG A CA 1
ATOM 1101 C C . ARG A 1 137 ? 12.178 -16.407 -17.020 1.00 96.75 137 ARG A C 1
ATOM 1103 O O . ARG A 1 137 ? 11.059 -16.689 -17.443 1.00 96.75 137 ARG A O 1
ATOM 1110 N N . LYS A 1 138 ? 13.009 -15.572 -17.656 1.00 96.81 138 LYS A N 1
ATOM 1111 C CA . LYS A 1 138 ? 12.671 -14.775 -18.848 1.00 96.81 138 LYS A CA 1
ATOM 1112 C C . LYS A 1 138 ? 11.424 -13.909 -18.634 1.00 96.81 138 LYS A C 1
ATOM 1114 O O . LYS A 1 138 ? 10.606 -13.735 -19.535 1.00 96.81 138 LYS A O 1
ATOM 1119 N N . GLU A 1 139 ? 11.268 -13.389 -17.420 1.00 94.69 139 GLU A N 1
ATOM 1120 C CA . GLU A 1 139 ? 10.162 -12.514 -17.043 1.00 94.69 139 GLU A CA 1
ATOM 1121 C C . GLU A 1 139 ? 10.577 -11.036 -17.081 1.00 94.69 139 GLU A C 1
ATOM 1123 O O . GLU A 1 139 ? 11.737 -10.687 -16.876 1.00 94.69 139 GLU A O 1
ATOM 1128 N N . ILE A 1 140 ? 9.609 -10.144 -17.308 1.00 92.69 140 ILE A N 1
ATOM 1129 C CA . ILE A 1 140 ? 9.849 -8.698 -17.407 1.00 92.69 140 ILE A CA 1
ATOM 1130 C C . ILE A 1 140 ? 9.894 -8.056 -16.009 1.00 92.69 140 ILE A C 1
ATOM 1132 O O . ILE A 1 140 ? 8.988 -8.245 -15.191 1.00 92.69 140 ILE A O 1
ATOM 1136 N N . LEU A 1 141 ? 10.909 -7.220 -15.760 1.00 93.88 141 LEU A N 1
ATOM 1137 C CA . LEU A 1 141 ? 11.050 -6.421 -14.536 1.00 93.88 141 LEU A CA 1
ATOM 1138 C C . LEU A 1 141 ? 10.231 -5.121 -14.591 1.00 93.88 141 LEU A C 1
ATOM 1140 O O . LEU A 1 141 ? 10.745 -4.021 -14.806 1.00 93.88 141 LEU A O 1
ATOM 1144 N N . HIS A 1 142 ? 8.923 -5.228 -14.367 1.00 93.12 142 HIS A N 1
ATOM 1145 C CA . HIS A 1 142 ? 8.065 -4.047 -14.256 1.00 93.12 142 HIS A CA 1
ATOM 1146 C C . HIS A 1 142 ? 8.380 -3.228 -12.995 1.00 93.12 142 HIS A C 1
ATOM 1148 O O . HIS A 1 142 ? 8.543 -3.774 -11.905 1.00 93.12 142 HIS A O 1
ATOM 1154 N N . GLY A 1 143 ? 8.414 -1.898 -13.132 1.00 93.25 143 GLY A N 1
ATOM 1155 C CA . GLY A 1 143 ? 8.603 -0.990 -11.995 1.00 93.25 143 GLY A CA 1
ATOM 1156 C C . GLY A 1 143 ? 10.021 -0.940 -11.422 1.00 93.25 143 GLY A C 1
ATOM 1157 O O . GLY A 1 143 ? 10.198 -0.429 -10.322 1.00 93.25 143 GLY A O 1
ATOM 1158 N N . CYS A 1 144 ? 11.015 -1.455 -12.149 1.00 96.06 144 CYS A N 1
ATOM 1159 C CA . CYS A 1 144 ? 12.407 -1.543 -11.692 1.00 96.06 144 CYS A CA 1
ATOM 1160 C C . CYS A 1 144 ? 13.356 -0.580 -12.425 1.00 96.06 144 CYS A C 1
ATOM 1162 O O . CYS A 1 144 ? 14.564 -0.778 -12.378 1.00 96.06 144 CYS A O 1
ATOM 1164 N N . SER A 1 145 ? 12.836 0.423 -13.145 1.00 94.50 145 SER A N 1
ATOM 1165 C CA . SER A 1 145 ? 13.644 1.423 -13.872 1.00 94.50 145 SER A CA 1
ATOM 1166 C C . SER A 1 145 ? 14.778 0.794 -14.698 1.00 94.50 145 SER A C 1
ATOM 1168 O O . SER A 1 145 ? 15.946 1.130 -14.535 1.00 94.50 145 SER A O 1
ATOM 1170 N N . ASN A 1 146 ? 14.414 -0.169 -15.553 1.00 94.19 146 ASN A N 1
ATOM 1171 C CA . ASN A 1 146 ? 15.321 -0.907 -16.440 1.00 94.19 146 ASN A CA 1
ATOM 1172 C C . ASN A 1 146 ? 16.465 -1.667 -15.739 1.00 94.19 146 ASN A C 1
ATOM 1174 O O . ASN A 1 146 ? 17.527 -1.831 -16.335 1.00 94.19 146 ASN A O 1
ATOM 1178 N N . LEU A 1 147 ? 16.283 -2.127 -14.495 1.00 97.62 147 LEU A N 1
ATOM 1179 C CA . LEU A 1 147 ? 17.300 -2.888 -13.749 1.00 97.62 147 LEU A CA 1
ATOM 1180 C C . LEU A 1 147 ? 17.891 -4.078 -14.538 1.00 97.62 147 LEU A C 1
ATOM 1182 O O . LEU A 1 147 ? 19.064 -4.402 -14.375 1.00 97.62 147 LEU A O 1
ATOM 1186 N N . ASP A 1 148 ? 17.127 -4.696 -15.442 1.00 96.38 148 ASP A N 1
ATOM 1187 C CA . ASP A 1 148 ? 17.601 -5.736 -16.367 1.00 96.38 148 ASP A CA 1
ATOM 1188 C C . ASP A 1 148 ? 18.832 -5.317 -17.188 1.00 96.38 148 ASP A C 1
ATOM 1190 O O . ASP A 1 148 ? 19.676 -6.158 -17.497 1.00 96.38 148 ASP A O 1
ATOM 1194 N N . LYS A 1 149 ? 18.989 -4.025 -17.489 1.00 96.44 149 LYS A N 1
ATOM 1195 C CA . LYS A 1 149 ? 20.071 -3.494 -18.332 1.00 96.44 149 LYS A CA 1
ATOM 1196 C C . LYS A 1 149 ? 21.371 -3.203 -17.582 1.00 96.44 149 LYS A C 1
ATOM 1198 O O . LYS A 1 149 ? 22.364 -2.862 -18.218 1.00 96.44 149 LYS A O 1
ATOM 1203 N N . TYR A 1 150 ? 21.377 -3.326 -16.258 1.00 97.19 150 TYR A N 1
ATOM 1204 C CA . TYR A 1 150 ? 22.521 -2.971 -15.421 1.00 97.19 150 TYR A CA 1
ATOM 1205 C C . TYR A 1 150 ? 23.122 -4.215 -14.776 1.00 97.19 150 TYR A C 1
ATOM 1207 O O . TYR A 1 150 ? 22.406 -5.046 -14.228 1.00 97.19 150 TYR A O 1
ATOM 1215 N N . THR A 1 151 ? 24.447 -4.330 -14.815 1.00 95.19 151 THR A N 1
ATOM 1216 C CA . THR A 1 151 ? 25.203 -5.382 -14.114 1.00 95.19 151 THR A CA 1
ATOM 1217 C C . THR A 1 151 ? 25.810 -4.892 -12.798 1.00 95.19 151 THR A C 1
ATOM 1219 O O . THR A 1 151 ? 26.269 -5.706 -12.003 1.00 95.19 151 THR A O 1
ATOM 1222 N N . SER A 1 152 ? 25.794 -3.576 -12.549 1.00 97.50 152 SER A N 1
ATOM 1223 C CA . SER A 1 152 ? 26.248 -2.948 -11.305 1.00 97.50 152 SER A CA 1
ATOM 1224 C C . SER A 1 152 ? 25.130 -2.121 -10.674 1.00 97.50 152 SER A C 1
ATOM 1226 O O . SER A 1 152 ? 24.534 -1.254 -11.322 1.00 97.50 152 SER A O 1
ATOM 1228 N N . VAL A 1 153 ? 24.898 -2.348 -9.378 1.00 98.25 153 VAL A N 1
ATOM 1229 C CA . VAL A 1 153 ? 23.935 -1.578 -8.580 1.00 98.25 153 VAL A CA 1
ATOM 1230 C C . VAL A 1 153 ? 24.318 -0.105 -8.536 1.00 98.25 153 VAL A C 1
ATOM 1232 O O . VAL A 1 153 ? 23.438 0.730 -8.660 1.00 98.25 153 VAL A O 1
ATOM 1235 N N . GLU A 1 154 ? 25.603 0.238 -8.450 1.00 98.38 154 GLU A N 1
ATOM 1236 C CA . GLU A 1 154 ? 26.065 1.635 -8.441 1.00 98.38 154 GLU A CA 1
ATOM 1237 C C . GLU A 1 154 ? 25.640 2.371 -9.715 1.00 98.38 154 GLU A C 1
ATOM 1239 O O . GLU A 1 154 ? 25.042 3.443 -9.658 1.00 98.38 154 GLU A O 1
ATOM 1244 N N . THR A 1 155 ? 25.869 1.758 -10.881 1.00 98.19 155 THR A N 1
ATOM 1245 C CA . THR A 1 155 ? 25.475 2.358 -12.166 1.00 98.19 155 THR A CA 1
ATOM 1246 C C . THR A 1 155 ? 23.961 2.492 -12.307 1.00 98.19 155 THR A C 1
ATOM 1248 O O . THR A 1 155 ? 23.476 3.465 -12.886 1.00 98.19 155 THR A O 1
ATOM 1251 N N . TRP A 1 156 ? 23.206 1.547 -11.741 1.00 98.56 156 TRP A N 1
ATOM 1252 C CA . TRP A 1 156 ? 21.753 1.628 -11.693 1.00 98.56 156 TRP A CA 1
ATOM 1253 C C . TRP A 1 156 ? 21.277 2.726 -10.734 1.00 98.56 156 TRP A C 1
ATOM 1255 O O . TRP A 1 156 ? 20.399 3.499 -11.100 1.00 98.56 156 TRP A O 1
ATOM 1265 N N . LEU A 1 157 ? 21.884 2.868 -9.551 1.00 98.50 157 LEU A N 1
ATOM 1266 C CA . LEU A 1 157 ? 21.568 3.934 -8.594 1.00 98.50 157 LEU A CA 1
ATOM 1267 C C . LEU A 1 157 ? 21.827 5.325 -9.188 1.00 98.50 157 LEU A C 1
ATOM 1269 O O . LEU A 1 157 ? 20.963 6.190 -9.075 1.00 98.50 157 LEU A O 1
ATOM 1273 N N . ASN A 1 158 ? 22.939 5.511 -9.907 1.00 97.56 158 ASN A N 1
ATOM 1274 C CA . ASN A 1 158 ? 23.214 6.758 -10.631 1.00 97.56 158 ASN A CA 1
ATOM 1275 C C . ASN A 1 158 ? 22.121 7.059 -11.672 1.00 97.56 158 ASN A C 1
ATOM 1277 O O . ASN A 1 158 ? 21.692 8.201 -11.828 1.00 97.56 158 ASN A O 1
ATOM 1281 N N . HIS A 1 159 ? 21.622 6.034 -12.372 1.00 97.38 159 HIS A N 1
ATOM 1282 C CA . HIS A 1 159 ? 20.483 6.201 -13.276 1.00 97.38 159 HIS A CA 1
ATOM 1283 C C . HIS A 1 159 ? 19.205 6.612 -12.531 1.00 97.38 159 HIS A C 1
ATOM 1285 O O . HIS A 1 159 ? 18.473 7.471 -13.023 1.00 97.38 159 HIS A O 1
ATOM 1291 N N . LEU A 1 160 ? 18.933 6.042 -11.352 1.00 97.88 160 LEU A N 1
ATOM 1292 C CA . LEU A 1 160 ? 17.770 6.432 -10.552 1.00 97.88 160 LEU A CA 1
ATOM 1293 C C . LEU A 1 160 ? 17.833 7.898 -10.121 1.00 97.88 160 LEU A C 1
ATOM 1295 O O . LEU A 1 160 ? 16.805 8.565 -10.161 1.00 97.88 160 LEU A O 1
ATOM 1299 N N . GLU A 1 161 ? 19.010 8.403 -9.751 1.00 96.88 161 GLU A N 1
ATOM 1300 C CA . GLU A 1 161 ? 19.197 9.810 -9.377 1.00 96.88 161 GLU A CA 1
ATOM 1301 C C . GLU A 1 161 ? 18.864 10.754 -10.541 1.00 96.88 161 GLU A C 1
ATOM 1303 O O . GLU A 1 161 ? 18.111 11.716 -10.377 1.00 96.88 161 GLU A O 1
ATOM 1308 N N . VAL A 1 162 ? 19.337 10.425 -11.747 1.00 97.00 162 VAL A N 1
ATOM 1309 C CA . VAL A 1 162 ? 19.003 11.159 -12.977 1.00 97.00 162 VAL A CA 1
ATOM 1310 C C . VAL A 1 162 ? 17.499 11.114 -13.269 1.00 97.00 162 VAL A C 1
ATOM 1312 O O . VAL A 1 162 ? 16.909 12.114 -13.660 1.00 97.00 162 VAL A O 1
ATOM 1315 N N . MET A 1 163 ? 16.857 9.962 -13.073 1.00 96.69 163 MET A N 1
ATOM 1316 C CA . MET A 1 163 ? 15.425 9.799 -13.337 1.00 96.69 163 MET A CA 1
ATOM 1317 C C . MET A 1 163 ? 14.528 10.406 -12.256 1.00 96.69 163 MET A C 1
ATOM 1319 O O . MET A 1 163 ? 13.346 10.618 -12.506 1.00 96.69 163 MET A O 1
ATOM 1323 N N . GLU A 1 164 ? 15.030 10.653 -11.050 1.00 95.88 164 GLU A N 1
ATOM 1324 C CA . GLU A 1 164 ? 14.217 11.169 -9.950 1.00 95.88 164 GLU A CA 1
ATOM 1325 C C . GLU A 1 164 ? 14.020 12.690 -10.027 1.00 95.88 164 GLU A C 1
ATOM 1327 O O . GLU A 1 164 ? 12.973 13.190 -9.610 1.00 95.88 164 GLU A O 1
ATOM 1332 N N . ASN A 1 165 ? 14.975 13.425 -10.599 1.00 93.00 165 ASN A N 1
ATOM 1333 C CA . ASN A 1 165 ? 14.894 14.876 -10.739 1.00 93.00 165 ASN A CA 1
ATOM 1334 C C . ASN A 1 165 ? 14.412 15.269 -12.148 1.00 93.00 165 ASN A C 1
ATOM 1336 O O . ASN A 1 165 ? 14.979 14.862 -13.161 1.00 93.00 165 ASN A O 1
ATOM 1340 N N . SER A 1 166 ? 13.361 16.090 -12.226 1.00 91.81 166 SER A N 1
ATOM 1341 C CA . SER A 1 166 ? 12.805 16.580 -13.494 1.00 91.81 166 SER A CA 1
ATOM 1342 C C . SER A 1 166 ? 13.786 17.415 -14.321 1.00 91.81 166 SER A C 1
ATOM 1344 O O . SER A 1 166 ? 13.626 17.485 -15.533 1.00 91.81 166 SER A O 1
ATOM 1346 N N . GLU A 1 167 ? 14.784 18.041 -13.693 1.00 93.38 167 GLU A N 1
ATOM 1347 C CA . GLU A 1 167 ? 15.809 18.845 -14.377 1.00 93.38 167 GLU A CA 1
ATOM 1348 C C . GLU A 1 167 ? 16.872 17.985 -15.071 1.00 93.38 167 GLU A C 1
ATOM 1350 O O . GLU A 1 167 ? 17.458 18.407 -16.066 1.00 93.38 167 GLU A O 1
ATOM 1355 N N . THR A 1 168 ? 17.121 16.779 -14.558 1.00 94.94 168 THR A N 1
ATOM 1356 C CA . THR A 1 168 ? 18.128 15.849 -15.089 1.00 94.94 168 THR A CA 1
ATOM 1357 C C . THR A 1 168 ? 17.510 14.695 -15.876 1.00 94.94 168 THR A C 1
ATOM 1359 O O . THR A 1 168 ? 18.210 14.039 -16.649 1.00 94.94 168 THR A O 1
ATOM 1362 N N . THR A 1 169 ? 16.200 14.465 -15.737 1.00 95.00 169 THR A N 1
ATOM 1363 C CA . THR A 1 169 ? 15.471 13.445 -16.496 1.00 95.00 169 THR A CA 1
ATOM 1364 C C . THR A 1 169 ? 15.618 13.705 -18.003 1.00 95.00 169 THR A C 1
ATOM 1366 O O . THR A 1 169 ? 15.287 14.799 -18.466 1.00 95.00 169 THR A O 1
ATOM 1369 N N . PRO A 1 170 ? 16.068 12.719 -18.805 1.00 93.44 170 PRO A N 1
ATOM 1370 C CA . PRO A 1 170 ? 16.277 12.919 -20.235 1.00 93.44 170 PRO A CA 1
ATOM 1371 C C . PRO A 1 170 ? 14.995 13.298 -20.983 1.00 93.44 170 PRO A C 1
ATOM 1373 O O . PRO A 1 170 ? 13.899 12.833 -20.659 1.00 93.44 170 PRO A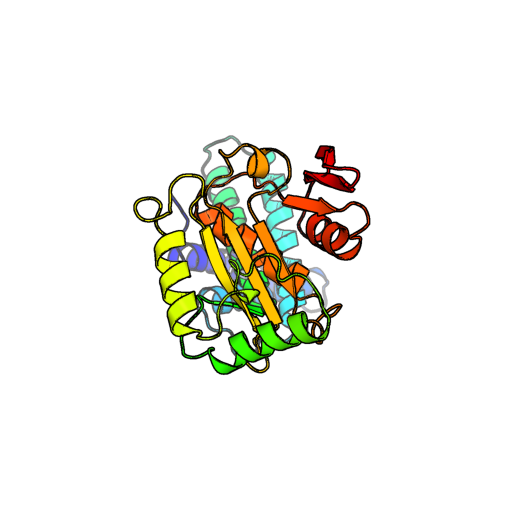 O 1
ATOM 1376 N N . ALA A 1 171 ? 15.142 14.087 -22.050 1.00 91.44 171 ALA A N 1
ATOM 1377 C CA . ALA A 1 171 ? 14.028 14.458 -22.916 1.00 91.44 171 ALA A CA 1
ATOM 1378 C C . ALA A 1 171 ? 13.283 13.216 -23.445 1.00 91.44 171 ALA A C 1
ATOM 1380 O O . ALA A 1 171 ? 13.894 12.223 -23.840 1.00 91.44 171 ALA A O 1
ATOM 1381 N N . GLY A 1 172 ? 11.949 13.278 -23.443 1.00 89.75 172 GLY A N 1
ATOM 1382 C CA . GLY A 1 172 ? 11.082 12.152 -23.811 1.00 89.75 172 GLY A CA 1
ATOM 1383 C C . GLY A 1 172 ? 10.780 11.178 -22.666 1.00 89.75 172 GLY A C 1
ATOM 1384 O O . GLY A 1 172 ? 9.943 10.296 -22.835 1.00 89.75 172 GLY A O 1
ATOM 1385 N N . TYR A 1 173 ? 11.394 11.350 -21.494 1.00 91.56 173 TYR A N 1
ATOM 1386 C CA . TYR A 1 173 ? 11.062 10.605 -20.282 1.00 91.56 173 TYR A CA 1
ATOM 1387 C C . TYR A 1 173 ? 10.340 11.491 -19.265 1.00 91.56 173 TYR A C 1
ATOM 1389 O O . TYR A 1 173 ? 10.227 12.705 -19.425 1.00 91.56 173 TYR A O 1
ATOM 1397 N N . VAL A 1 174 ? 9.821 10.863 -18.210 1.00 94.19 174 VAL A N 1
ATOM 1398 C CA . VAL A 1 174 ? 9.168 11.553 -17.095 1.00 94.19 174 VAL A CA 1
ATOM 1399 C C . VAL A 1 174 ? 9.831 11.126 -15.800 1.00 94.19 174 VAL A C 1
ATOM 1401 O O . VAL A 1 174 ? 10.145 9.938 -15.648 1.00 94.19 174 VAL A O 1
ATOM 1404 N N . SER A 1 175 ? 10.028 12.082 -14.890 1.00 96.50 175 SER A N 1
ATOM 1405 C CA . SER A 1 175 ? 10.696 11.820 -13.623 1.00 96.50 175 SER A CA 1
ATOM 14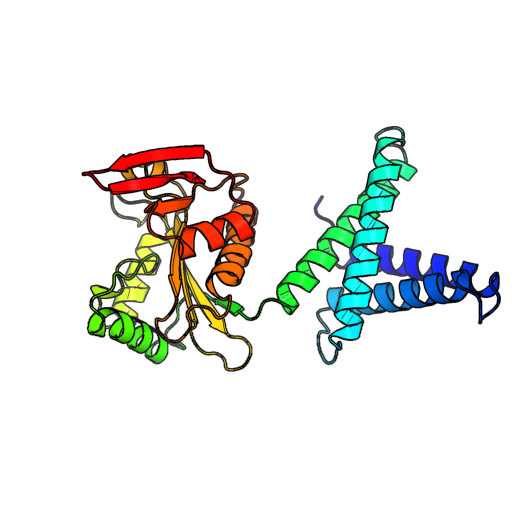06 C C . SER A 1 175 ? 9.928 10.789 -12.797 1.00 96.50 175 SER A C 1
ATOM 1408 O O . SER A 1 175 ? 8.690 10.717 -12.825 1.00 96.50 175 SER A O 1
ATOM 1410 N N . ALA A 1 176 ? 10.664 9.941 -12.088 1.00 97.06 176 ALA A N 1
ATOM 1411 C CA . ALA A 1 176 ? 10.106 8.844 -11.323 1.00 97.06 176 ALA A CA 1
ATOM 1412 C C . ALA A 1 176 ? 10.965 8.492 -10.109 1.00 97.06 176 ALA A C 1
ATOM 1414 O O . ALA A 1 176 ? 12.188 8.436 -10.175 1.00 97.06 176 ALA A O 1
ATOM 1415 N N . SER A 1 177 ? 10.302 8.149 -9.009 1.00 97.44 177 SER A N 1
ATOM 1416 C CA . SER A 1 177 ? 10.941 7.613 -7.810 1.00 97.44 177 SER A CA 1
ATOM 1417 C C . SER A 1 177 ? 10.782 6.094 -7.775 1.00 97.44 177 SER A C 1
ATOM 1419 O O . SER A 1 177 ? 9.679 5.574 -7.945 1.00 97.44 177 SER A O 1
ATOM 1421 N N . THR A 1 178 ? 11.869 5.370 -7.508 1.00 98.38 178 THR A N 1
ATOM 1422 C CA . THR A 1 178 ? 11.857 3.904 -7.339 1.00 98.38 178 THR A CA 1
ATOM 1423 C C . THR A 1 178 ? 12.022 3.537 -5.867 1.00 98.38 178 THR A C 1
ATOM 1425 O O . THR A 1 178 ? 12.776 4.194 -5.146 1.00 98.38 178 THR A O 1
ATOM 1428 N N . TYR A 1 179 ? 11.316 2.498 -5.420 1.00 98.75 179 TYR A N 1
ATOM 1429 C CA . TYR A 1 179 ? 11.341 2.009 -4.045 1.00 98.75 179 TYR A CA 1
ATOM 1430 C C . TYR A 1 179 ? 11.432 0.485 -3.992 1.00 98.75 179 TYR A C 1
ATOM 1432 O O . TYR A 1 179 ? 10.833 -0.233 -4.796 1.00 98.75 179 TYR A O 1
ATOM 1440 N N . LEU A 1 180 ? 12.152 0.008 -2.984 1.00 98.81 180 LEU A N 1
ATOM 1441 C CA . LEU A 1 180 ? 12.236 -1.385 -2.575 1.00 98.81 180 LEU A CA 1
ATOM 1442 C C . LEU A 1 180 ? 11.133 -1.688 -1.560 1.00 98.81 180 LEU A C 1
ATOM 1444 O O . LEU A 1 180 ? 10.980 -0.948 -0.591 1.00 98.81 180 LEU A O 1
ATOM 1448 N N . ALA A 1 181 ? 10.413 -2.795 -1.725 1.00 98.50 181 ALA A N 1
ATOM 1449 C CA . ALA A 1 181 ? 9.541 -3.339 -0.689 1.00 98.50 181 ALA A CA 1
ATOM 1450 C C . ALA A 1 181 ? 10.320 -4.349 0.157 1.00 98.50 181 ALA A C 1
ATOM 1452 O O . ALA A 1 181 ? 10.482 -5.509 -0.227 1.00 98.50 181 ALA A O 1
ATOM 1453 N N . ILE A 1 182 ? 10.798 -3.901 1.317 1.00 98.50 182 ILE A N 1
ATOM 1454 C CA . ILE A 1 182 ? 11.555 -4.721 2.264 1.00 98.50 182 ILE A CA 1
ATOM 1455 C C . ILE A 1 182 ? 10.590 -5.357 3.259 1.00 98.50 182 ILE A C 1
ATOM 1457 O O . ILE A 1 182 ? 9.813 -4.665 3.917 1.00 98.50 182 ILE A O 1
ATOM 1461 N N . ARG A 1 183 ? 10.626 -6.682 3.379 1.00 97.38 183 ARG A N 1
ATOM 1462 C CA . ARG A 1 183 ? 9.847 -7.434 4.358 1.00 97.38 183 ARG A CA 1
ATOM 1463 C C . AR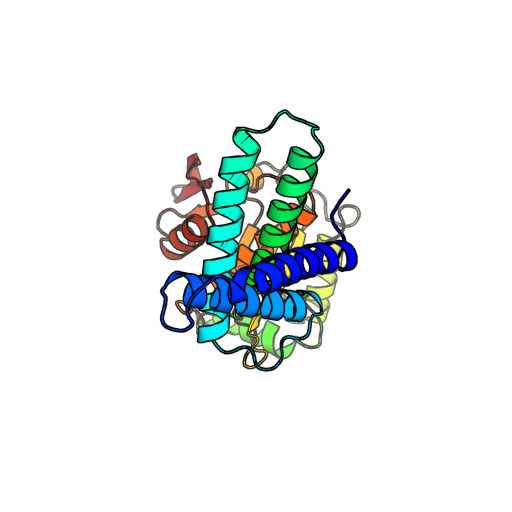G A 1 183 ? 10.363 -7.151 5.763 1.00 97.38 183 ARG A C 1
ATOM 1465 O O . ARG A 1 183 ? 11.543 -7.323 6.045 1.00 97.38 183 ARG A O 1
ATOM 1472 N N . LYS A 1 184 ? 9.468 -6.763 6.673 1.00 94.38 184 LYS A N 1
ATOM 1473 C CA . LYS A 1 184 ? 9.857 -6.367 8.035 1.00 94.38 184 LYS A CA 1
ATOM 1474 C C . LYS A 1 184 ? 10.411 -7.526 8.867 1.00 94.38 184 LYS A C 1
ATOM 1476 O O . LYS A 1 184 ? 11.315 -7.305 9.663 1.00 94.38 184 LYS A O 1
ATOM 1481 N N . SER A 1 185 ? 9.894 -8.742 8.668 1.00 94.19 185 SER A N 1
ATOM 1482 C CA . SER A 1 185 ? 10.215 -9.906 9.507 1.00 94.19 185 SER A CA 1
ATOM 1483 C C . SER A 1 185 ? 11.663 -10.384 9.403 1.00 94.19 185 SER A C 1
ATOM 1485 O O . SER A 1 185 ? 12.178 -10.942 10.361 1.00 94.19 185 SER A O 1
ATOM 1487 N N . ASP A 1 186 ? 12.304 -10.211 8.248 1.00 96.19 186 ASP A N 1
ATOM 1488 C CA . ASP A 1 186 ? 13.656 -10.726 7.984 1.00 96.19 186 ASP A CA 1
ATOM 1489 C C . ASP A 1 186 ? 14.500 -9.809 7.083 1.00 96.19 186 ASP A C 1
ATOM 1491 O O . ASP A 1 186 ? 15.559 -10.213 6.614 1.00 96.19 186 ASP A O 1
ATOM 1495 N N . GLN A 1 187 ? 14.028 -8.585 6.825 1.00 96.69 187 GLN A N 1
ATOM 1496 C CA . GLN A 1 187 ? 14.697 -7.571 6.004 1.00 96.69 187 GLN A CA 1
ATOM 1497 C C . GLN A 1 187 ? 14.995 -8.000 4.554 1.00 96.69 187 GLN A C 1
ATOM 1499 O O . GLN A 1 187 ? 15.876 -7.427 3.909 1.00 96.69 187 GLN A O 1
ATOM 1504 N N . LYS A 1 188 ? 14.236 -8.965 4.010 1.00 98.12 188 LYS A N 1
ATOM 1505 C CA . LYS A 1 188 ? 14.382 -9.409 2.614 1.00 98.12 188 LYS A CA 1
ATOM 1506 C C . LYS A 1 188 ? 13.578 -8.572 1.620 1.00 98.12 188 LYS A C 1
ATOM 1508 O O . LYS A 1 188 ? 12.439 -8.188 1.884 1.00 98.12 188 LYS A O 1
ATOM 1513 N N . LEU A 1 189 ? 14.142 -8.344 0.440 1.00 98.56 189 LEU A N 1
ATOM 1514 C CA . LEU A 1 189 ? 13.506 -7.678 -0.689 1.00 98.56 189 LEU A CA 1
ATOM 1515 C C . LEU A 1 189 ? 12.402 -8.560 -1.285 1.00 98.56 189 LEU A C 1
ATOM 1517 O O . LEU A 1 189 ? 12.660 -9.607 -1.873 1.00 98.56 189 LEU A O 1
ATOM 1521 N N . ALA A 1 190 ? 11.153 -8.118 -1.157 1.00 98.50 190 ALA A N 1
ATOM 1522 C CA . ALA A 1 190 ? 9.989 -8.835 -1.670 1.00 98.50 190 ALA A CA 1
ATOM 1523 C C . ALA A 1 190 ? 9.526 -8.328 -3.045 1.00 98.50 190 ALA A C 1
ATOM 1525 O O . ALA A 1 190 ? 8.881 -9.066 -3.791 1.00 98.50 190 ALA A O 1
ATOM 1526 N N . GLY A 1 191 ? 9.816 -7.075 -3.391 1.00 98.56 191 GLY A N 1
ATOM 1527 C CA . GLY A 1 191 ? 9.299 -6.427 -4.595 1.00 98.56 191 GLY A CA 1
ATOM 1528 C C . GLY A 1 191 ? 9.924 -5.066 -4.846 1.00 98.56 191 GLY A C 1
ATOM 1529 O O . GLY A 1 191 ? 10.576 -4.504 -3.968 1.00 98.56 191 GLY A O 1
ATOM 1530 N N . MET A 1 192 ? 9.679 -4.521 -6.031 1.00 98.69 192 MET A N 1
ATOM 1531 C CA . MET A 1 192 ? 10.032 -3.148 -6.377 1.00 98.69 192 MET A CA 1
ATOM 1532 C C . MET A 1 192 ? 8.834 -2.436 -6.993 1.00 98.69 192 MET A C 1
ATOM 1534 O O . MET A 1 192 ? 8.005 -3.044 -7.678 1.00 98.69 192 MET A O 1
ATOM 1538 N N . ILE A 1 193 ? 8.751 -1.134 -6.743 1.00 98.69 193 ILE A N 1
ATOM 1539 C CA . ILE A 1 193 ? 7.685 -0.272 -7.240 1.00 98.69 193 ILE A CA 1
ATOM 1540 C C . ILE A 1 193 ? 8.268 1.075 -7.658 1.00 98.69 193 ILE A C 1
ATOM 1542 O O . ILE A 1 193 ? 9.081 1.669 -6.950 1.00 98.69 193 ILE A O 1
ATOM 1546 N N . SER A 1 194 ? 7.844 1.556 -8.819 1.00 97.94 194 SER A N 1
ATOM 1547 C CA . SER A 1 194 ? 8.217 2.854 -9.367 1.00 97.94 194 SER A CA 1
ATOM 1548 C C . SER A 1 194 ? 6.978 3.728 -9.480 1.00 97.94 194 SER A C 1
ATOM 1550 O O . SER A 1 194 ? 5.921 3.262 -9.912 1.00 97.94 194 SER A O 1
ATOM 1552 N N . PHE A 1 195 ? 7.124 4.988 -9.085 1.00 97.25 195 PHE A N 1
ATOM 1553 C CA . PHE A 1 195 ? 6.107 6.022 -9.162 1.00 97.25 195 PHE A CA 1
ATOM 1554 C C . PHE A 1 195 ? 6.609 7.171 -10.034 1.00 97.25 195 PHE A C 1
ATOM 1556 O O . PHE A 1 195 ? 7.562 7.862 -9.681 1.00 97.25 195 PHE A O 1
ATOM 1563 N N . ARG A 1 196 ? 5.946 7.374 -11.168 1.00 96.81 196 ARG A N 1
ATOM 1564 C CA . ARG A 1 196 ? 6.165 8.486 -12.092 1.00 96.81 196 ARG A CA 1
ATOM 1565 C C . ARG A 1 196 ? 5.441 9.720 -11.572 1.00 96.81 196 ARG A C 1
ATOM 1567 O O . ARG A 1 196 ? 4.241 9.660 -11.310 1.00 96.81 196 ARG A O 1
ATOM 1574 N N . HIS A 1 197 ? 6.153 10.837 -11.454 1.00 94.94 197 HIS A N 1
ATOM 1575 C CA . HIS A 1 197 ? 5.616 12.074 -10.869 1.00 94.94 197 HIS A CA 1
ATOM 1576 C C . HIS A 1 197 ? 4.589 12.763 -11.772 1.00 94.94 197 HIS A C 1
ATOM 1578 O O . HIS A 1 197 ? 3.821 13.600 -11.309 1.00 94.94 197 HIS A O 1
ATOM 1584 N N . SER A 1 198 ? 4.562 12.397 -13.054 1.00 92.81 198 SER A N 1
ATOM 1585 C CA . SER A 1 198 ? 3.574 12.838 -14.031 1.00 92.81 198 SER A CA 1
ATOM 1586 C C . SER A 1 198 ? 3.340 11.747 -15.080 1.00 92.81 198 SER A C 1
ATOM 1588 O O . SER A 1 198 ? 4.186 10.884 -15.320 1.00 92.81 198 SER A O 1
ATOM 1590 N N . ILE A 1 199 ? 2.176 11.804 -15.725 1.00 94.56 199 ILE A N 1
ATOM 1591 C CA . ILE A 1 199 ? 1.831 11.002 -16.905 1.00 94.56 199 ILE A CA 1
ATOM 1592 C C . ILE A 1 199 ? 1.508 11.882 -18.113 1.00 94.56 199 ILE A C 1
ATOM 1594 O O . ILE A 1 199 ? 0.846 11.419 -19.037 1.00 94.56 199 ILE A O 1
ATOM 1598 N N . ALA A 1 200 ? 1.956 13.143 -18.121 1.00 91.31 200 ALA A N 1
ATOM 1599 C CA . ALA A 1 200 ? 1.848 14.060 -19.260 1.00 91.31 200 ALA A CA 1
ATOM 1600 C C . ALA A 1 200 ? 2.771 13.624 -20.420 1.00 91.31 200 ALA A C 1
ATOM 1602 O O . ALA A 1 200 ? 3.683 14.332 -20.830 1.00 91.31 200 ALA A O 1
ATOM 1603 N N . HIS A 1 201 ? 2.556 12.405 -20.907 1.00 93.25 201 HIS A N 1
ATOM 1604 C CA . HIS A 1 201 ? 3.332 11.713 -21.922 1.00 93.25 201 HIS A CA 1
ATOM 1605 C C . HIS A 1 201 ? 2.392 10.761 -22.682 1.00 93.25 201 HIS A C 1
ATOM 1607 O O . HIS A 1 201 ? 1.664 10.018 -22.016 1.00 93.25 201 HIS A O 1
ATOM 1613 N N . PRO A 1 202 ? 2.418 10.705 -24.030 1.00 91.25 202 PRO A N 1
ATOM 1614 C CA . PRO A 1 202 ? 1.408 10.000 -24.833 1.00 91.25 202 PRO A CA 1
ATOM 1615 C C . PRO A 1 202 ? 1.166 8.541 -24.424 1.00 91.25 202 PRO A C 1
ATOM 1617 O O . PRO A 1 202 ? 0.027 8.108 -24.283 1.00 91.25 202 PRO A O 1
ATOM 1620 N N . LEU A 1 203 ? 2.239 7.788 -24.165 1.00 93.31 203 LEU A N 1
ATOM 1621 C CA . LEU A 1 203 ? 2.122 6.382 -23.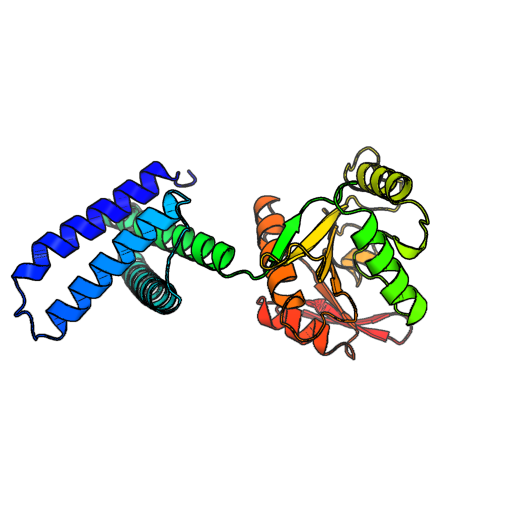761 1.00 93.31 203 LEU A CA 1
ATOM 1622 C C . LEU A 1 203 ? 1.692 6.226 -22.296 1.00 93.31 203 LEU A C 1
ATOM 1624 O O . LEU A 1 203 ? 0.955 5.302 -21.961 1.00 93.31 203 LEU A O 1
ATOM 1628 N N . LEU A 1 204 ? 2.127 7.125 -21.405 1.00 94.94 204 LEU A N 1
ATOM 1629 C CA . LEU A 1 204 ? 1.842 6.999 -19.972 1.00 94.94 204 LEU A CA 1
ATOM 1630 C C . LEU A 1 204 ? 0.400 7.391 -19.661 1.00 94.94 204 LEU A C 1
ATOM 1632 O O . LEU A 1 204 ? -0.253 6.710 -18.873 1.00 94.94 204 LEU A O 1
ATOM 1636 N N . SER A 1 205 ? -0.107 8.441 -20.314 1.00 94.62 205 SER A N 1
ATOM 1637 C CA . SER A 1 205 ? -1.503 8.855 -20.193 1.00 94.62 205 SER A CA 1
ATOM 1638 C C . SER A 1 205 ? -2.466 7.842 -20.797 1.00 94.62 205 SER A C 1
ATOM 1640 O O . SER A 1 205 ? -3.595 7.742 -20.314 1.00 94.62 205 SER A O 1
ATOM 1642 N N . LEU A 1 206 ? -2.028 7.070 -21.800 1.00 93.69 206 LEU A N 1
ATOM 1643 C CA . LEU A 1 206 ? -2.836 6.048 -22.458 1.00 93.69 206 LEU A CA 1
ATOM 1644 C C . LEU A 1 206 ? -2.809 4.700 -21.729 1.00 93.69 206 LEU A C 1
ATOM 1646 O O . LEU A 1 206 ? -3.873 4.203 -21.374 1.00 93.69 206 LEU A O 1
ATOM 1650 N N . TYR A 1 207 ? -1.638 4.108 -21.484 1.00 93.12 207 TYR A N 1
ATOM 1651 C CA . TYR A 1 207 ? -1.549 2.758 -20.907 1.00 93.12 207 TYR A CA 1
ATOM 1652 C C . TYR A 1 207 ? -0.366 2.516 -19.966 1.00 93.12 207 TYR A C 1
ATOM 1654 O O . TYR A 1 207 ? -0.305 1.449 -19.370 1.00 93.12 207 TYR A O 1
ATOM 1662 N N . GLY A 1 208 ? 0.574 3.449 -19.806 1.00 92.50 208 GLY A N 1
ATOM 1663 C CA . GLY A 1 208 ? 1.725 3.260 -18.913 1.00 92.50 208 GLY A CA 1
ATOM 1664 C C . GLY A 1 208 ? 1.443 3.573 -17.440 1.00 92.50 208 GLY A C 1
ATOM 1665 O O . GLY A 1 208 ? 2.047 2.961 -16.562 1.00 92.50 208 GLY A O 1
ATOM 1666 N N . GLY A 1 209 ? 0.525 4.504 -17.168 1.00 96.75 209 GLY A N 1
ATOM 1667 C CA . GLY A 1 209 ? 0.124 4.881 -15.814 1.00 96.75 209 GLY A CA 1
ATOM 1668 C C . GLY A 1 209 ? 1.221 5.562 -14.987 1.00 96.75 209 GLY A C 1
ATOM 1669 O O . GLY A 1 209 ? 2.327 5.835 -15.455 1.00 96.75 209 GLY A O 1
ATOM 1670 N N . HIS A 1 210 ? 0.884 5.860 -13.731 1.00 98.06 210 HIS A N 1
ATOM 1671 C CA . HIS A 1 210 ? 1.802 6.462 -12.761 1.00 98.06 210 HIS A CA 1
ATOM 1672 C C . HIS A 1 210 ? 2.665 5.411 -12.073 1.00 98.06 210 HIS A C 1
ATOM 1674 O O . HIS A 1 210 ? 3.777 5.714 -11.658 1.00 98.06 210 HIS A O 1
ATOM 1680 N N . ILE A 1 211 ? 2.147 4.195 -11.896 1.00 98.31 211 ILE A N 1
ATOM 1681 C CA . ILE A 1 211 ? 2.759 3.195 -11.025 1.00 98.31 211 ILE A CA 1
ATOM 1682 C C . ILE A 1 211 ? 3.016 1.916 -11.813 1.00 98.31 211 ILE A C 1
ATOM 1684 O O . ILE A 1 211 ? 2.096 1.323 -12.372 1.00 98.31 211 ILE A O 1
ATOM 1688 N N . GLY A 1 212 ? 4.268 1.465 -11.789 1.00 97.19 212 GLY A N 1
ATOM 1689 C CA . GLY A 1 212 ? 4.671 0.137 -12.246 1.00 97.19 212 GLY A CA 1
ATOM 1690 C C . GLY A 1 212 ? 5.308 -0.634 -11.099 1.00 97.19 212 GLY A C 1
ATOM 1691 O O . GLY A 1 212 ? 6.011 -0.046 -10.280 1.00 97.19 212 GLY A O 1
ATOM 1692 N N . TYR A 1 213 ? 5.080 -1.943 -11.026 1.00 98.06 213 TYR A N 1
ATOM 1693 C CA . TYR A 1 213 ? 5.632 -2.761 -9.950 1.00 98.06 213 TYR A CA 1
ATOM 1694 C C . TYR A 1 213 ? 5.800 -4.225 -10.330 1.00 98.06 213 TYR A C 1
ATOM 1696 O O . TYR A 1 213 ? 5.132 -4.743 -11.225 1.00 98.06 213 TYR A O 1
ATOM 1704 N N . SER A 1 214 ? 6.657 -4.909 -9.581 1.00 97.94 214 SER A N 1
ATOM 1705 C CA . SER A 1 214 ? 6.848 -6.350 -9.666 1.00 97.94 214 SER A CA 1
ATOM 1706 C C . SER A 1 214 ? 7.148 -6.937 -8.283 1.00 97.94 214 SER A C 1
ATOM 1708 O O . SER A 1 214 ? 7.531 -6.232 -7.349 1.00 97.94 214 SER A O 1
ATOM 1710 N N . ILE A 1 215 ? 6.905 -8.241 -8.136 1.00 98.38 215 ILE A N 1
ATOM 1711 C CA . ILE A 1 215 ? 7.191 -9.012 -6.920 1.00 98.38 215 ILE A CA 1
ATOM 1712 C C . ILE A 1 215 ? 8.185 -10.106 -7.271 1.00 98.38 215 ILE A C 1
ATOM 1714 O O . ILE A 1 215 ? 7.990 -10.799 -8.281 1.00 98.38 215 ILE A O 1
ATOM 1718 N N . HIS A 1 216 ? 9.178 -10.290 -6.397 1.00 98.06 216 HIS A N 1
ATOM 1719 C CA . HIS A 1 216 ? 10.185 -11.336 -6.513 1.00 98.06 216 HIS A CA 1
ATOM 1720 C C . HIS A 1 216 ? 9.489 -12.676 -6.799 1.00 98.06 216 HIS A C 1
ATOM 1722 O O . HIS A 1 216 ? 8.530 -13.009 -6.092 1.00 98.06 216 HIS A O 1
ATOM 1728 N N . PRO A 1 217 ? 9.912 -13.468 -7.802 1.00 96.94 217 PRO A N 1
ATOM 1729 C CA . PRO A 1 217 ? 9.158 -14.642 -8.241 1.00 96.94 217 PRO A CA 1
ATOM 1730 C C . PRO A 1 217 ? 8.825 -15.626 -7.111 1.00 96.94 217 PRO A C 1
ATOM 1732 O O . PRO A 1 217 ? 7.700 -16.124 -7.032 1.00 96.94 217 PRO A O 1
ATOM 1735 N N . ASN A 1 218 ? 9.758 -15.813 -6.171 1.00 96.50 218 ASN A N 1
ATOM 1736 C CA . ASN A 1 218 ? 9.604 -16.706 -5.012 1.00 96.50 218 ASN A CA 1
ATOM 1737 C C . ASN A 1 218 ? 8.776 -16.107 -3.847 1.00 96.50 218 ASN A C 1
ATOM 1739 O O . ASN A 1 218 ? 8.510 -16.782 -2.850 1.00 96.50 218 ASN A O 1
ATOM 1743 N N . GLU A 1 219 ? 8.347 -14.848 -3.954 1.00 97.44 219 GLU A N 1
ATOM 1744 C CA . GLU A 1 219 ? 7.594 -14.119 -2.921 1.00 97.44 219 GLU A CA 1
AT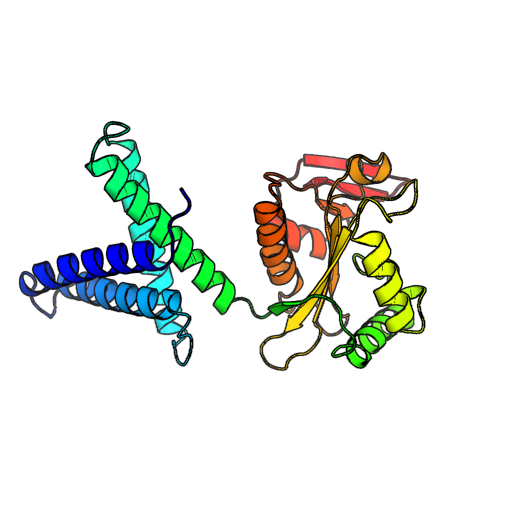OM 1745 C C . GLU A 1 219 ? 6.152 -13.778 -3.348 1.00 97.44 219 GLU A C 1
ATOM 1747 O O . GLU A 1 219 ? 5.389 -13.136 -2.619 1.00 97.44 219 GLU A O 1
ATOM 1752 N N . ARG A 1 220 ? 5.726 -14.250 -4.526 1.00 96.38 220 ARG A N 1
ATOM 1753 C CA . ARG A 1 220 ? 4.365 -14.056 -5.045 1.00 96.38 220 ARG A CA 1
ATOM 1754 C C . ARG A 1 220 ? 3.320 -14.790 -4.208 1.00 96.38 220 ARG A C 1
ATOM 1756 O O . ARG A 1 220 ? 3.605 -15.758 -3.511 1.00 96.38 220 ARG A O 1
ATOM 1763 N N . ARG A 1 221 ? 2.066 -14.334 -4.321 1.00 95.06 221 ARG A N 1
ATOM 1764 C CA . ARG A 1 221 ? 0.885 -14.891 -3.624 1.00 95.06 221 ARG A CA 1
ATOM 1765 C C . ARG A 1 221 ? 0.935 -14.814 -2.088 1.00 95.06 221 ARG A C 1
ATOM 1767 O O . ARG A 1 221 ? 0.091 -15.409 -1.432 1.00 95.06 221 ARG A O 1
ATOM 1774 N N . LYS A 1 222 ? 1.849 -14.019 -1.518 1.00 96.06 222 LYS A N 1
ATOM 1775 C CA . LYS A 1 222 ? 1.952 -13.749 -0.069 1.00 96.06 222 LYS A CA 1
ATOM 1776 C C . LYS A 1 222 ? 1.357 -12.394 0.355 1.00 96.06 222 LYS A C 1
ATOM 1778 O O . LYS A 1 222 ? 1.529 -11.961 1.485 1.00 96.06 222 LYS A O 1
ATOM 1783 N N . GLY A 1 223 ? 0.677 -11.695 -0.560 1.00 96.12 223 GLY A N 1
ATOM 1784 C CA . GLY A 1 223 ? 0.033 -10.399 -0.295 1.00 96.12 223 GLY A CA 1
ATOM 1785 C C . GLY A 1 223 ? 0.936 -9.164 -0.424 1.00 96.12 223 GLY A C 1
ATOM 1786 O O . GLY A 1 223 ? 0.435 -8.046 -0.307 1.00 96.12 223 GLY A O 1
ATOM 1787 N N . TYR A 1 224 ? 2.228 -9.325 -0.732 1.00 98.06 224 TYR A N 1
ATOM 1788 C CA . TYR A 1 224 ? 3.169 -8.199 -0.794 1.00 98.06 224 TYR A CA 1
ATOM 1789 C C . TYR A 1 224 ? 2.842 -7.159 -1.868 1.00 98.06 224 TYR A C 1
ATOM 1791 O O . TYR A 1 224 ? 2.983 -5.978 -1.589 1.00 98.06 224 TYR A O 1
ATOM 1799 N N . ALA A 1 225 ? 2.320 -7.547 -3.040 1.00 98.00 225 ALA A N 1
ATOM 1800 C CA . ALA A 1 225 ? 1.898 -6.578 -4.063 1.00 98.00 225 ALA A CA 1
ATOM 1801 C C . ALA A 1 225 ? 0.808 -5.629 -3.544 1.00 98.00 225 ALA A C 1
ATOM 1803 O O . ALA A 1 225 ? 0.884 -4.419 -3.739 1.00 98.00 225 ALA A O 1
ATOM 1804 N N . LYS A 1 226 ? -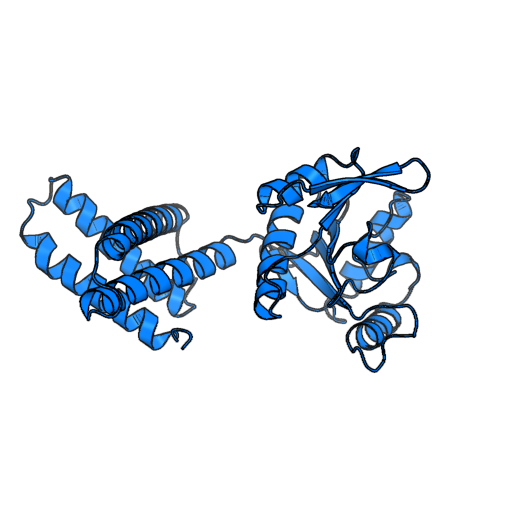0.178 -6.176 -2.818 1.00 97.50 226 LYS A N 1
ATOM 1805 C CA . LYS A 1 226 ? -1.264 -5.397 -2.215 1.00 97.50 226 LYS A CA 1
ATOM 1806 C C . LYS A 1 226 ? -0.726 -4.406 -1.190 1.00 97.50 226 LYS A C 1
ATOM 1808 O O . LYS A 1 226 ? -1.111 -3.244 -1.243 1.00 97.50 226 LYS A O 1
ATOM 1813 N N . ALA A 1 227 ? 0.143 -4.862 -0.288 1.00 97.19 227 ALA A N 1
ATOM 1814 C CA . ALA A 1 227 ? 0.747 -4.007 0.731 1.00 97.19 227 ALA A CA 1
ATOM 1815 C C . ALA A 1 227 ? 1.647 -2.926 0.107 1.00 97.19 227 ALA A C 1
ATOM 1817 O O . ALA A 1 227 ? 1.520 -1.756 0.441 1.00 97.19 227 ALA A O 1
ATOM 1818 N N . MET A 1 228 ? 2.488 -3.303 -0.859 1.00 97.62 228 MET A N 1
ATOM 1819 C CA . MET A 1 228 ? 3.387 -2.402 -1.582 1.00 97.62 228 MET A CA 1
ATOM 1820 C C . MET A 1 228 ? 2.627 -1.298 -2.324 1.00 97.62 228 MET A C 1
ATOM 1822 O O . MET A 1 228 ? 2.991 -0.130 -2.208 1.00 97.62 228 MET A O 1
ATOM 1826 N N . LEU A 1 229 ? 1.541 -1.641 -3.029 1.00 98.19 229 LEU A N 1
ATOM 1827 C CA . LEU A 1 229 ? 0.699 -0.643 -3.687 1.00 98.19 229 LEU A CA 1
ATOM 1828 C C . LEU A 1 229 ? 0.002 0.270 -2.666 1.00 98.19 229 LEU A C 1
ATOM 1830 O O . LEU A 1 229 ? -0.022 1.481 -2.866 1.00 98.19 229 LEU A O 1
ATOM 1834 N N . LYS A 1 230 ? -0.508 -0.278 -1.553 1.00 96.75 230 LYS A N 1
ATOM 1835 C CA . LYS A 1 230 ? -1.134 0.518 -0.484 1.00 96.75 230 LYS A CA 1
ATOM 1836 C C . LYS A 1 230 ? -0.182 1.582 0.065 1.00 96.75 230 LYS A C 1
ATOM 1838 O O . LYS A 1 230 ? -0.585 2.732 0.206 1.00 96.75 230 LYS A O 1
ATOM 1843 N N . GLU A 1 231 ? 1.063 1.205 0.362 1.00 96.19 231 GLU A N 1
ATOM 1844 C CA . GLU A 1 231 ? 2.082 2.143 0.850 1.00 96.19 231 GLU A CA 1
ATOM 1845 C C . GLU A 1 231 ? 2.461 3.177 -0.219 1.00 96.19 231 GLU A C 1
ATOM 1847 O O . GLU A 1 231 ? 2.561 4.363 0.087 1.00 96.19 231 GLU A O 1
ATOM 1852 N N . MET A 1 232 ? 2.578 2.774 -1.489 1.00 97.62 232 MET A N 1
ATOM 1853 C CA . MET A 1 232 ? 2.879 3.715 -2.573 1.00 97.62 232 MET A CA 1
ATOM 1854 C C . MET A 1 232 ? 1.785 4.773 -2.755 1.00 97.62 232 MET A C 1
ATOM 1856 O O . MET A 1 232 ? 2.088 5.947 -2.945 1.00 97.62 232 MET A O 1
ATOM 1860 N N . LEU A 1 233 ? 0.508 4.397 -2.637 1.00 96.75 233 LEU A N 1
ATOM 1861 C CA . LEU A 1 233 ? -0.602 5.348 -2.744 1.00 96.75 233 LEU A CA 1
ATOM 1862 C C . LEU A 1 233 ? -0.569 6.426 -1.648 1.00 96.75 233 LEU A C 1
ATOM 1864 O O . LEU A 1 233 ? -1.000 7.553 -1.899 1.00 96.75 233 LEU A O 1
ATOM 1868 N N . LYS A 1 234 ? -0.035 6.119 -0.456 1.00 93.31 234 LYS A N 1
ATOM 1869 C CA . LYS A 1 234 ? 0.190 7.132 0.590 1.00 93.31 234 LYS A CA 1
ATOM 1870 C C . LYS A 1 234 ? 1.230 8.156 0.133 1.00 93.31 234 LYS A C 1
ATOM 1872 O O . LYS A 1 234 ? 0.952 9.349 0.188 1.00 93.31 234 LYS A O 1
ATOM 1877 N N . ILE A 1 235 ? 2.352 7.689 -0.420 1.00 94.69 235 ILE A N 1
ATOM 1878 C CA . ILE A 1 235 ? 3.411 8.549 -0.974 1.00 94.69 235 ILE A CA 1
ATOM 1879 C C . ILE A 1 235 ? 2.866 9.417 -2.119 1.00 94.69 235 ILE A C 1
ATOM 1881 O O . ILE A 1 235 ? 3.119 10.620 -2.158 1.00 94.69 235 ILE A O 1
ATOM 1885 N N . CYS A 1 236 ? 2.073 8.849 -3.036 1.00 95.75 236 CYS A N 1
ATOM 1886 C CA . CYS A 1 236 ? 1.442 9.619 -4.115 1.00 95.75 236 CYS A CA 1
ATOM 1887 C C . CYS A 1 236 ? 0.550 10.744 -3.567 1.00 95.75 236 CYS A C 1
ATOM 1889 O O . CYS A 1 236 ? 0.599 11.871 -4.062 1.00 95.75 236 CYS A O 1
ATOM 1891 N N . LYS A 1 237 ? -0.227 10.459 -2.517 1.00 93.31 237 LYS A N 1
ATOM 1892 C CA . LYS A 1 237 ? -1.086 11.450 -1.865 1.00 93.31 237 LYS A CA 1
ATOM 1893 C C . LYS A 1 237 ? -0.284 12.548 -1.165 1.00 93.31 237 LYS A C 1
ATOM 1895 O O . LYS A 1 237 ? -0.641 13.716 -1.269 1.00 93.31 237 LYS A O 1
ATOM 1900 N N . GLU A 1 238 ? 0.805 12.199 -0.482 1.00 91.12 238 GLU A N 1
ATOM 1901 C CA . GLU A 1 238 ? 1.729 13.170 0.128 1.00 91.12 238 GLU A CA 1
ATOM 1902 C C . GLU A 1 238 ? 2.384 14.082 -0.917 1.00 91.12 238 GLU A C 1
ATOM 1904 O O . GLU A 1 238 ? 2.644 15.252 -0.648 1.00 91.12 238 GLU A O 1
ATOM 1909 N N . LYS A 1 239 ? 2.587 13.571 -2.137 1.00 90.62 239 LYS A N 1
ATOM 1910 C CA . LYS A 1 239 ? 3.039 14.340 -3.306 1.00 90.62 239 LYS A CA 1
ATOM 1911 C C . LYS A 1 239 ? 1.930 15.167 -3.973 1.00 90.62 239 LYS A C 1
ATOM 1913 O O . LYS A 1 239 ? 2.191 15.805 -4.987 1.00 90.62 239 LYS A O 1
ATOM 1918 N N . GLY A 1 240 ? 0.719 15.185 -3.415 1.00 92.69 240 GLY A N 1
ATOM 1919 C CA . GLY A 1 240 ? -0.394 16.008 -3.894 1.00 92.69 240 GLY A CA 1
ATOM 1920 C C . GLY A 1 240 ? -1.215 15.391 -5.028 1.00 92.69 240 GLY A C 1
ATOM 1921 O O . GLY A 1 240 ? -1.993 16.103 -5.658 1.00 92.69 240 GLY A O 1
ATOM 1922 N N . LEU A 1 241 ? -1.071 14.090 -5.308 1.00 93.69 241 LEU A N 1
ATOM 1923 C CA . LEU A 1 241 ? -1.913 13.408 -6.293 1.00 93.69 241 LEU A CA 1
ATOM 1924 C C . LEU A 1 241 ? -3.181 12.852 -5.640 1.00 93.69 241 LEU A C 1
ATOM 1926 O O . LEU A 1 241 ? -3.138 11.877 -4.890 1.00 93.69 241 LEU A O 1
ATOM 1930 N N . ASP A 1 242 ? -4.327 13.433 -5.996 1.00 91.12 242 ASP A N 1
ATOM 1931 C CA . ASP A 1 242 ? -5.647 12.942 -5.577 1.00 91.12 242 ASP A CA 1
ATOM 1932 C C . ASP A 1 242 ? -6.104 11.703 -6.361 1.00 91.12 242 ASP A C 1
ATOM 1934 O O . ASP A 1 242 ? -6.951 10.937 -5.897 1.00 91.12 242 ASP A O 1
ATOM 1938 N N . LYS A 1 243 ? -5.562 11.513 -7.569 1.00 93.94 243 LYS A N 1
ATOM 1939 C CA . LYS A 1 243 ? -5.833 10.371 -8.446 1.00 93.94 243 LYS A CA 1
ATOM 1940 C C . LYS A 1 243 ? -4.539 9.908 -9.095 1.00 93.94 243 LYS A C 1
ATOM 1942 O O . LYS A 1 243 ? -3.735 10.728 -9.531 1.00 93.94 243 LYS A O 1
ATOM 1947 N N . VAL A 1 244 ? -4.383 8.596 -9.214 1.00 97.06 244 VAL A N 1
ATOM 1948 C CA . VAL A 1 244 ? -3.314 7.971 -9.990 1.00 97.06 244 VAL A CA 1
ATOM 1949 C C . VAL A 1 244 ? -3.930 6.960 -10.940 1.00 97.06 244 VAL A C 1
ATOM 1951 O O . VAL A 1 244 ? -4.788 6.183 -10.549 1.00 97.06 244 VAL A O 1
ATOM 1954 N N . LEU A 1 245 ? -3.483 6.990 -12.188 1.00 98.00 245 LEU A N 1
ATOM 1955 C CA . LEU A 1 245 ? -3.779 5.968 -13.185 1.00 98.00 245 LEU A CA 1
ATOM 1956 C C . LEU A 1 245 ? -2.878 4.752 -12.963 1.00 98.00 245 LEU A C 1
ATOM 1958 O O . LEU A 1 245 ? -1.651 4.901 -12.966 1.00 98.00 245 LEU A O 1
ATOM 1962 N N . ILE A 1 246 ? -3.472 3.568 -12.868 1.00 98.06 246 ILE A N 1
ATOM 1963 C CA . ILE A 1 246 ? -2.760 2.291 -12.933 1.00 98.06 246 ILE A CA 1
ATOM 1964 C C . ILE A 1 246 ? -3.404 1.445 -14.018 1.00 98.06 246 ILE A C 1
ATOM 1966 O O . ILE A 1 246 ? -4.622 1.389 -14.155 1.00 98.06 246 ILE A O 1
ATOM 1970 N N . THR A 1 247 ? -2.578 0.768 -14.796 1.00 97.75 247 THR A N 1
ATOM 1971 C CA . THR A 1 247 ? -3.047 -0.111 -15.857 1.00 97.75 247 THR A CA 1
ATOM 1972 C C . THR A 1 247 ? -2.498 -1.510 -15.662 1.00 97.75 247 THR A C 1
ATOM 1974 O O . THR A 1 247 ? -1.447 -1.731 -15.051 1.00 97.75 247 THR A O 1
ATOM 1977 N N . CYS A 1 248 ? -3.215 -2.490 -16.186 1.00 97.12 248 CYS A N 1
ATOM 1978 C CA . CYS A 1 248 ? -2.704 -3.842 -16.293 1.00 97.12 248 CYS A CA 1
ATOM 1979 C C . CYS A 1 248 ? -3.244 -4.504 -17.550 1.00 97.12 248 CYS A C 1
ATOM 1981 O O . CYS A 1 248 ? -4.358 -4.217 -17.977 1.00 97.12 248 CYS A O 1
ATOM 1983 N N . ASN A 1 249 ? -2.466 -5.416 -18.127 1.00 96.44 249 ASN A N 1
ATOM 1984 C CA . ASN A 1 249 ? -2.987 -6.301 -19.161 1.00 96.44 249 ASN A CA 1
ATOM 1985 C C . ASN A 1 249 ? -4.198 -7.075 -18.597 1.00 96.44 249 ASN A C 1
ATOM 1987 O O . ASN A 1 249 ? -4.149 -7.520 -17.447 1.00 96.44 249 ASN A O 1
ATOM 1991 N N . LYS A 1 250 ? -5.264 -7.220 -19.386 1.00 96.94 250 LYS A N 1
ATOM 1992 C CA . LYS A 1 250 ? -6.528 -7.864 -18.996 1.00 96.94 250 LYS A CA 1
ATOM 1993 C C . LYS A 1 250 ? -6.341 -9.298 -18.493 1.00 96.94 250 LYS A C 1
ATOM 1995 O O . LYS A 1 250 ? -6.989 -9.701 -17.528 1.00 96.94 250 LYS A O 1
ATOM 2000 N N . GLU A 1 251 ? -5.381 -10.023 -19.061 1.00 96.44 251 GLU A N 1
ATOM 2001 C CA . GLU A 1 251 ? -5.035 -11.389 -18.655 1.00 96.44 251 GLU A CA 1
ATOM 2002 C C . GLU A 1 251 ? -4.206 -11.430 -17.356 1.00 96.44 251 GLU A C 1
ATOM 2004 O O . GLU A 1 251 ? -4.052 -12.477 -16.721 1.00 96.44 251 GLU A O 1
ATOM 2009 N N . ASN A 1 252 ? -3.698 -10.285 -16.884 1.00 95.62 252 ASN A N 1
ATOM 2010 C CA . ASN A 1 252 ? -2.972 -10.183 -15.620 1.00 95.62 252 ASN A CA 1
ATOM 2011 C C . ASN A 1 252 ? -3.931 -10.069 -14.421 1.00 95.62 252 ASN A C 1
ATOM 2013 O O . ASN A 1 252 ? -4.017 -9.049 -13.726 1.00 95.62 252 ASN A O 1
ATOM 2017 N N . ILE A 1 253 ? -4.609 -11.181 -14.125 1.00 96.62 253 ILE A N 1
ATOM 2018 C CA . ILE A 1 253 ? -5.574 -11.305 -13.022 1.00 96.62 253 ILE A CA 1
ATOM 2019 C C . ILE A 1 253 ? -4.957 -10.945 -11.658 1.00 96.62 253 ILE A C 1
ATOM 2021 O O . ILE A 1 253 ? -5.645 -10.428 -10.774 1.00 96.62 253 ILE A O 1
ATOM 2025 N N . ALA A 1 254 ? -3.660 -11.203 -11.459 1.00 95.56 254 ALA A N 1
ATOM 2026 C CA . ALA A 1 254 ? -2.969 -10.891 -10.209 1.00 95.56 254 ALA A CA 1
ATOM 2027 C C . ALA A 1 254 ? -2.833 -9.375 -9.980 1.00 95.56 254 ALA A C 1
ATOM 2029 O O . ALA A 1 254 ? -3.105 -8.897 -8.872 1.00 95.56 254 ALA A O 1
ATOM 2030 N N . SER A 1 255 ? -2.455 -8.623 -11.018 1.00 96.81 255 SER A N 1
ATOM 2031 C CA . SER A 1 255 ? -2.381 -7.159 -10.964 1.00 96.81 255 SER A CA 1
ATOM 2032 C C . SER A 1 255 ? -3.773 -6.551 -10.781 1.00 96.81 255 SER A C 1
ATOM 2034 O O . SER A 1 255 ? -3.982 -5.782 -9.844 1.00 96.81 255 SER A O 1
ATOM 2036 N N . LYS A 1 256 ? -4.771 -7.022 -11.544 1.00 98.00 256 LYS A N 1
ATOM 2037 C CA . LYS A 1 256 ? -6.178 -6.614 -11.390 1.00 98.00 256 LYS A CA 1
ATOM 2038 C C . LYS A 1 256 ? -6.678 -6.757 -9.951 1.00 98.00 256 LYS A C 1
ATOM 2040 O O . LYS A 1 256 ? -7.183 -5.804 -9.360 1.00 98.00 256 LYS A O 1
ATOM 2045 N N . LYS A 1 257 ? -6.483 -7.930 -9.336 1.00 98.00 257 LYS A N 1
ATOM 2046 C CA . LYS A 1 257 ? -6.861 -8.167 -7.928 1.00 98.00 257 LYS A CA 1
ATOM 2047 C C . LYS A 1 257 ? -6.118 -7.242 -6.961 1.00 98.00 257 LYS A C 1
ATOM 2049 O O . LYS A 1 257 ? -6.700 -6.821 -5.966 1.00 98.00 257 LYS A O 1
ATOM 2054 N N . THR A 1 258 ? -4.855 -6.931 -7.240 1.00 98.12 258 THR A N 1
ATOM 2055 C CA . THR A 1 258 ? -4.035 -6.025 -6.420 1.00 98.12 258 THR A CA 1
ATOM 2056 C C . THR A 1 258 ? -4.559 -4.590 -6.473 1.00 98.12 258 THR A C 1
ATOM 2058 O O . THR A 1 258 ? -4.671 -3.949 -5.426 1.00 98.12 258 THR A O 1
ATOM 2061 N N . ILE A 1 259 ? -4.918 -4.116 -7.667 1.00 98.38 259 ILE A N 1
ATOM 2062 C CA . ILE A 1 259 ? -5.463 -2.777 -7.910 1.00 98.38 259 ILE A CA 1
ATOM 2063 C C . ILE A 1 259 ? -6.840 -2.628 -7.247 1.00 98.38 259 ILE A C 1
ATOM 2065 O O . ILE A 1 259 ? -7.043 -1.725 -6.436 1.00 98.38 259 ILE A O 1
ATOM 2069 N N . LEU A 1 260 ? -7.758 -3.568 -7.491 1.00 98.00 260 LEU A N 1
ATOM 2070 C CA . LEU A 1 260 ? -9.099 -3.559 -6.892 1.00 98.00 260 LEU A CA 1
ATOM 2071 C C . LEU A 1 260 ? -9.057 -3.631 -5.359 1.00 98.00 260 LEU A C 1
ATOM 2073 O O . LEU A 1 260 ? -9.812 -2.945 -4.673 1.00 98.00 260 LEU A O 1
ATOM 2077 N N . ALA A 1 261 ? -8.140 -4.422 -4.794 1.00 96.88 261 ALA A N 1
ATOM 2078 C CA . ALA A 1 261 ? -7.969 -4.518 -3.345 1.00 96.88 261 ALA A CA 1
ATOM 2079 C C . ALA A 1 261 ? -7.417 -3.233 -2.695 1.00 96.88 261 ALA A C 1
ATOM 2081 O O . ALA A 1 261 ? -7.412 -3.144 -1.465 1.00 96.88 261 ALA A O 1
ATOM 2082 N N . ASN A 1 262 ? -6.954 -2.277 -3.506 1.00 97.00 262 ASN A N 1
ATOM 2083 C CA . ASN A 1 262 ? -6.507 -0.941 -3.118 1.00 97.00 262 ASN A CA 1
ATOM 2084 C C . ASN A 1 262 ? -7.438 0.158 -3.661 1.00 97.00 262 ASN A C 1
ATOM 2086 O O . ASN A 1 262 ? -7.006 1.284 -3.890 1.00 97.00 262 ASN A O 1
ATOM 2090 N N . SER A 1 263 ? -8.724 -0.166 -3.830 1.00 95.81 263 SER A N 1
ATOM 2091 C CA . SER A 1 263 ? -9.780 0.775 -4.226 1.00 95.81 263 SER A CA 1
ATOM 2092 C C . SER A 1 263 ? -9.661 1.328 -5.650 1.00 95.81 263 SER A C 1
ATOM 2094 O O . SER A 1 263 ? -10.252 2.367 -5.935 1.00 95.81 263 SER A O 1
ATOM 2096 N N . GLY A 1 264 ? -8.931 0.654 -6.547 1.00 97.69 264 GLY A N 1
ATOM 2097 C CA . GLY A 1 264 ? -8.933 1.007 -7.968 1.00 97.69 264 GLY A CA 1
ATOM 2098 C C . GLY A 1 264 ? -10.333 0.881 -8.574 1.00 97.69 264 GLY A C 1
ATOM 2099 O O . GLY A 1 264 ? -11.072 -0.054 -8.249 1.00 97.69 264 GLY A O 1
ATOM 2100 N N . ILE A 1 265 ? -10.698 1.819 -9.447 1.00 98.19 265 ILE A N 1
ATOM 2101 C CA . ILE A 1 265 ? -12.023 1.892 -10.071 1.00 98.19 265 ILE A CA 1
ATOM 2102 C C . ILE A 1 265 ? -11.830 1.708 -11.567 1.00 98.19 265 ILE A C 1
ATOM 2104 O O . ILE A 1 265 ? -11.193 2.536 -12.200 1.00 98.19 265 ILE A O 1
ATOM 2108 N N . PHE A 1 266 ? -12.388 0.639 -12.130 1.00 98.31 266 PHE A N 1
ATOM 2109 C CA . PHE A 1 266 ? -12.286 0.387 -13.565 1.00 98.31 266 PHE A CA 1
ATOM 2110 C C . PHE A 1 266 ? -12.803 1.590 -14.370 1.00 98.31 266 PHE A C 1
ATOM 2112 O O . PHE A 1 266 ? -13.940 2.024 -14.183 1.00 98.31 266 PHE A O 1
ATOM 2119 N N . GLU A 1 267 ? -11.963 2.108 -15.263 1.00 97.94 267 GLU A N 1
ATOM 2120 C CA . GLU A 1 267 ? -12.292 3.209 -16.167 1.00 97.94 267 GLU A CA 1
ATOM 2121 C C . GLU A 1 267 ? -12.750 2.663 -17.525 1.00 97.94 267 GLU A C 1
ATOM 2123 O O . GLU A 1 267 ? -13.870 2.933 -17.956 1.00 97.94 267 GLU A O 1
ATOM 2128 N N . LYS A 1 268 ? -11.871 1.918 -18.211 1.00 97.88 268 LYS A N 1
ATOM 2129 C CA . LYS A 1 268 ? -12.100 1.367 -19.556 1.00 97.88 268 LYS A CA 1
ATOM 2130 C C . LYS A 1 268 ? -11.040 0.338 -19.952 1.00 97.88 268 LYS A C 1
ATOM 2132 O O . LYS A 1 268 ? -9.971 0.261 -19.340 1.00 97.88 268 LYS A O 1
ATOM 2137 N N . GLU A 1 269 ? -11.328 -0.385 -21.029 1.00 98.12 269 GLU A N 1
ATOM 2138 C CA . GLU A 1 269 ? -10.352 -1.175 -21.784 1.00 98.12 269 GLU A CA 1
ATOM 2139 C C . GLU A 1 269 ? -9.749 -0.346 -22.925 1.00 98.12 269 GLU A C 1
ATOM 2141 O O . GLU A 1 269 ? -10.396 0.549 -23.474 1.00 98.12 269 GLU A O 1
ATOM 2146 N N . ILE A 1 270 ? -8.503 -0.646 -23.275 1.00 97.06 270 ILE A N 1
ATOM 2147 C CA . ILE A 1 270 ? -7.790 -0.083 -24.424 1.00 97.06 270 ILE A CA 1
ATOM 2148 C C . ILE A 1 270 ? -7.027 -1.201 -25.134 1.00 97.06 270 ILE A C 1
ATOM 2150 O O . ILE A 1 270 ? -6.472 -2.081 -24.477 1.00 97.06 270 ILE A O 1
ATOM 2154 N N . ASP A 1 271 ? -6.992 -1.150 -26.461 1.00 96.62 271 ASP A N 1
ATOM 2155 C CA . ASP A 1 271 ? -6.166 -2.029 -27.287 1.00 96.62 271 ASP A CA 1
ATOM 2156 C C . ASP A 1 271 ? -4.848 -1.317 -27.603 1.00 96.62 271 ASP A C 1
ATOM 2158 O O . ASP A 1 271 ? -4.846 -0.168 -28.057 1.00 96.62 271 ASP A O 1
ATOM 2162 N N . VAL A 1 272 ? -3.735 -1.981 -27.306 1.00 93.81 272 VAL A N 1
ATOM 2163 C CA . VAL A 1 272 ? -2.389 -1.536 -27.659 1.00 93.81 272 VAL A CA 1
ATOM 2164 C C . VAL A 1 272 ? -1.691 -2.705 -28.338 1.00 93.81 272 VAL A C 1
ATOM 2166 O O . VAL A 1 272 ? -1.311 -3.673 -27.678 1.00 93.81 272 VAL A O 1
ATOM 2169 N N . ASP A 1 273 ? -1.547 -2.615 -29.658 1.00 92.44 273 ASP A N 1
ATOM 2170 C CA . ASP A 1 273 ? -0.886 -3.618 -30.500 1.00 92.44 273 ASP A CA 1
ATOM 2171 C C . ASP A 1 273 ? -1.439 -5.049 -30.316 1.00 92.44 273 ASP A C 1
ATOM 2173 O O . ASP A 1 273 ? -0.690 -6.026 -30.300 1.00 92.44 273 ASP A O 1
ATOM 2177 N N . GLY A 1 274 ? -2.761 -5.185 -30.152 1.00 93.56 274 GLY A N 1
ATOM 2178 C CA . GLY A 1 274 ? -3.448 -6.466 -29.965 1.00 93.56 274 GLY A CA 1
ATOM 2179 C C . GLY A 1 274 ? -3.480 -6.958 -28.516 1.00 93.56 274 GLY A C 1
ATOM 2180 O O . GLY A 1 274 ? -4.049 -8.016 -28.236 1.00 93.56 274 GLY A O 1
ATOM 2181 N N . PHE A 1 275 ? -2.900 -6.207 -27.576 1.00 94.06 275 PHE A N 1
ATOM 2182 C CA . PHE A 1 275 ? -3.000 -6.477 -26.147 1.00 94.06 275 PHE A CA 1
ATOM 2183 C C . PHE A 1 275 ? -4.039 -5.567 -25.504 1.00 94.06 275 PHE A C 1
ATOM 2185 O O . PHE A 1 275 ? -3.935 -4.341 -25.543 1.00 94.06 275 PHE A O 1
ATOM 2192 N N . ILE A 1 276 ? -5.013 -6.176 -24.830 1.00 97.50 276 ILE A N 1
ATOM 2193 C CA . ILE A 1 276 ? -6.028 -5.428 -24.094 1.00 97.50 276 ILE A CA 1
ATOM 2194 C C . ILE A 1 276 ? -5.498 -5.062 -22.709 1.00 97.50 276 ILE A C 1
ATOM 2196 O O . ILE A 1 276 ? -5.136 -5.933 -21.912 1.00 97.50 276 ILE A O 1
ATOM 2200 N N . TYR A 1 277 ? -5.491 -3.768 -22.403 1.00 97.81 277 TYR A N 1
ATOM 2201 C CA . TYR A 1 277 ? -5.189 -3.234 -21.080 1.00 97.81 277 TYR A CA 1
ATOM 2202 C C . TYR A 1 277 ? -6.453 -2.692 -20.424 1.00 97.81 277 TYR A C 1
ATOM 2204 O O . TYR A 1 277 ? -7.267 -2.023 -21.053 1.00 97.81 277 TYR A O 1
ATOM 2212 N N . GLU A 1 278 ? -6.589 -2.938 -19.129 1.00 98.31 278 GLU A N 1
ATOM 2213 C CA . GLU A 1 278 ? -7.594 -2.314 -18.279 1.00 98.31 278 GLU A CA 1
ATOM 2214 C C . GLU A 1 278 ? -6.973 -1.124 -17.543 1.00 98.31 278 GLU A C 1
ATOM 2216 O O . GLU A 1 278 ? -5.839 -1.201 -17.056 1.00 98.31 278 GLU A O 1
ATOM 2221 N N . ARG A 1 279 ? -7.728 -0.029 -17.452 1.00 98.06 279 ARG A N 1
ATOM 2222 C CA . ARG A 1 279 ? -7.353 1.196 -16.738 1.00 98.06 279 ARG A CA 1
ATOM 2223 C C . ARG A 1 279 ? -8.145 1.336 -15.443 1.00 98.06 279 ARG A C 1
ATOM 2225 O O . ARG A 1 279 ? -9.346 1.064 -15.440 1.00 98.06 279 ARG A O 1
ATOM 2232 N N . TYR A 1 280 ? -7.473 1.792 -14.389 1.00 98.06 280 TYR A N 1
ATOM 2233 C CA . TYR A 1 280 ? -8.010 1.985 -13.041 1.00 98.06 280 TYR A CA 1
ATOM 2234 C C . TYR A 1 280 ? -7.532 3.285 -12.397 1.00 98.06 280 TYR A C 1
ATOM 2236 O O . TYR A 1 280 ? -6.421 3.748 -12.760 1.00 98.06 280 TYR A O 1
#